Protein AF-A0A9P7FQV6-F1 (afdb_monomer_lite)

Structure (mmCIF, N/CA/C/O backbone):
data_AF-A0A9P7FQV6-F1
#
_entry.id   AF-A0A9P7FQV6-F1
#
loop_
_atom_site.group_PDB
_atom_site.id
_atom_site.type_symbol
_atom_site.label_atom_id
_atom_site.label_alt_id
_atom_site.label_comp_id
_atom_site.label_asym_id
_atom_site.label_entity_id
_atom_site.label_seq_id
_atom_site.pdbx_PDB_ins_code
_atom_site.Cartn_x
_atom_site.Cartn_y
_atom_site.Cartn_z
_atom_site.occupancy
_atom_site.B_iso_or_equiv
_atom_site.auth_seq_id
_atom_site.auth_comp_id
_atom_site.auth_asym_id
_atom_site.auth_atom_id
_atom_site.pdbx_PDB_model_num
ATOM 1 N N . MET A 1 1 ? 16.058 -9.541 -32.625 1.00 55.41 1 MET A N 1
ATOM 2 C CA . MET A 1 1 ? 14.949 -9.569 -31.644 1.00 55.41 1 MET A CA 1
ATOM 3 C C . MET A 1 1 ? 14.351 -8.176 -31.490 1.00 55.41 1 MET A C 1
ATOM 5 O O . MET A 1 1 ? 15.113 -7.218 -31.468 1.00 55.41 1 MET A O 1
ATOM 9 N N . SER A 1 2 ? 13.025 -8.048 -31.388 1.00 66.06 2 SER A N 1
ATOM 10 C CA . SER A 1 2 ? 12.373 -6.757 -31.108 1.00 66.06 2 SER A CA 1
ATOM 11 C C . SER A 1 2 ? 12.484 -6.407 -29.618 1.00 66.06 2 SER A C 1
ATOM 13 O O . SER A 1 2 ? 12.317 -7.303 -28.789 1.00 66.06 2 SER A O 1
ATOM 15 N N . PRO A 1 3 ? 12.733 -5.137 -29.250 1.00 74.81 3 PRO A N 1
ATOM 16 C CA . PRO A 1 3 ? 12.732 -4.716 -27.854 1.00 74.81 3 PRO A CA 1
ATOM 17 C C . PRO A 1 3 ? 11.335 -4.904 -27.255 1.00 74.81 3 PRO A C 1
ATOM 19 O O . PRO A 1 3 ? 10.345 -4.412 -27.801 1.00 74.81 3 PRO A O 1
ATOM 22 N N . HIS A 1 4 ? 11.254 -5.624 -26.139 1.00 82.69 4 HIS A N 1
ATOM 23 C CA . HIS A 1 4 ? 9.995 -5.918 -25.463 1.00 82.69 4 HIS A CA 1
ATOM 24 C C . HIS A 1 4 ? 10.116 -5.632 -23.969 1.00 82.69 4 HIS A C 1
ATOM 26 O O . HIS A 1 4 ? 10.945 -6.218 -23.281 1.00 82.69 4 HIS A O 1
ATOM 32 N N . ILE A 1 5 ? 9.258 -4.738 -23.483 1.00 86.50 5 ILE A N 1
ATOM 33 C CA . ILE A 1 5 ? 9.049 -4.460 -22.063 1.00 86.50 5 ILE A CA 1
ATOM 34 C C . ILE A 1 5 ? 7.562 -4.763 -21.797 1.00 86.50 5 ILE A C 1
ATOM 36 O O . ILE A 1 5 ? 6.719 -4.382 -22.614 1.00 86.50 5 ILE A O 1
ATOM 40 N N . PRO A 1 6 ? 7.192 -5.466 -20.717 1.00 87.81 6 PRO A N 1
ATOM 41 C CA . PRO A 1 6 ? 5.788 -5.713 -20.397 1.00 87.81 6 PRO A CA 1
ATOM 42 C C . PRO A 1 6 ? 5.075 -4.408 -20.010 1.00 87.81 6 PRO A C 1
ATOM 44 O O . PRO A 1 6 ? 5.710 -3.439 -19.597 1.00 87.81 6 PRO A O 1
ATOM 47 N N . LYS A 1 7 ? 3.745 -4.374 -20.124 1.00 88.94 7 LYS A N 1
ATOM 48 C CA . LYS A 1 7 ? 2.930 -3.255 -19.621 1.00 88.94 7 LYS A CA 1
ATOM 49 C C . LYS A 1 7 ? 2.581 -3.466 -18.147 1.00 88.94 7 LYS A C 1
ATOM 51 O O . LYS A 1 7 ? 2.418 -4.602 -17.709 1.00 88.94 7 LYS A O 1
ATOM 56 N N . ALA A 1 8 ? 2.430 -2.374 -17.402 1.00 90.50 8 ALA A N 1
ATOM 57 C CA . ALA A 1 8 ? 1.963 -2.413 -16.020 1.00 90.50 8 ALA A CA 1
ATOM 58 C C . ALA A 1 8 ? 0.503 -2.887 -15.910 1.00 90.50 8 ALA A C 1
ATOM 60 O O . ALA A 1 8 ? -0.307 -2.686 -16.818 1.00 90.50 8 ALA A O 1
ATOM 61 N N . ILE A 1 9 ? 0.180 -3.500 -14.771 1.00 91.69 9 ILE A N 1
ATOM 62 C CA . ILE A 1 9 ? -1.137 -4.067 -14.453 1.00 91.69 9 ILE A CA 1
ATOM 63 C C . ILE A 1 9 ? -1.914 -3.078 -13.581 1.00 91.69 9 ILE A C 1
ATOM 65 O O . ILE A 1 9 ? -1.326 -2.310 -12.825 1.00 91.69 9 ILE A O 1
ATOM 69 N N . SER A 1 10 ? -3.244 -3.080 -13.683 1.00 92.12 10 SER A N 1
ATOM 70 C CA . SER A 1 10 ? -4.098 -2.250 -12.832 1.00 92.12 10 SER A CA 1
ATOM 71 C C . SER A 1 10 ? -3.894 -2.554 -11.345 1.00 92.12 10 SER A C 1
ATOM 73 O O . SER A 1 10 ? -3.845 -3.711 -10.931 1.00 92.12 10 SER A O 1
ATOM 75 N N . ILE A 1 11 ? -3.847 -1.493 -10.539 1.00 93.75 11 ILE A N 1
ATOM 76 C CA . ILE A 1 11 ? -3.800 -1.584 -9.076 1.00 93.75 11 ILE A CA 1
ATOM 77 C C . ILE A 1 11 ? -5.189 -1.475 -8.432 1.00 93.75 11 ILE A C 1
ATOM 79 O O . ILE A 1 11 ? -5.295 -1.661 -7.226 1.00 93.75 11 ILE A O 1
ATOM 83 N N . ALA A 1 12 ? -6.257 -1.245 -9.212 1.00 90.38 12 ALA A N 1
ATOM 84 C CA . ALA A 1 12 ? -7.627 -1.077 -8.708 1.00 90.38 12 ALA A CA 1
ATOM 85 C C . ALA A 1 12 ? -8.099 -2.215 -7.779 1.00 90.38 12 ALA A C 1
ATOM 87 O O . ALA A 1 12 ? -8.613 -1.893 -6.708 1.00 90.38 12 ALA A O 1
ATOM 88 N N . PRO A 1 13 ? -7.840 -3.510 -8.076 1.00 92.06 13 PRO A N 1
ATOM 89 C CA . PRO A 1 13 ? -8.269 -4.597 -7.193 1.00 92.06 13 PRO A CA 1
ATOM 90 C C . PRO A 1 13 ? -7.698 -4.500 -5.771 1.00 92.06 13 PRO A C 1
ATOM 92 O O . PRO A 1 13 ? -8.330 -4.947 -4.820 1.00 92.06 13 PRO A O 1
ATOM 95 N N . HIS A 1 14 ? -6.518 -3.891 -5.602 1.00 88.69 14 HIS A N 1
ATOM 96 C CA . HIS A 1 14 ? -5.908 -3.706 -4.283 1.00 88.69 14 HIS A CA 1
ATOM 97 C C . HIS A 1 14 ? -6.637 -2.629 -3.473 1.00 88.69 14 HIS A C 1
ATOM 99 O O . HIS A 1 14 ? -6.812 -2.785 -2.270 1.00 88.69 14 HIS A O 1
ATOM 105 N N . PHE A 1 15 ? -7.104 -1.561 -4.123 1.00 83.12 15 PHE A N 1
ATOM 106 C CA . PHE A 1 15 ? -7.909 -0.528 -3.466 1.00 83.12 15 PHE A CA 1
ATOM 107 C C . PHE A 1 15 ? -9.302 -1.049 -3.107 1.00 83.12 15 PHE A C 1
ATOM 109 O O . PHE A 1 15 ? -9.782 -0.797 -2.006 1.00 83.12 15 PHE A O 1
ATOM 116 N N . GLU A 1 16 ? -9.924 -1.829 -3.990 1.00 83.25 16 GLU A N 1
ATOM 117 C CA . GLU A 1 16 ? -11.210 -2.477 -3.705 1.00 83.25 16 GLU A CA 1
ATOM 118 C C . GLU A 1 16 ? -11.092 -3.462 -2.530 1.00 83.25 16 GLU A C 1
ATOM 120 O O . GLU A 1 16 ? -11.941 -3.469 -1.642 1.00 83.25 16 GLU A O 1
ATOM 125 N N . ALA A 1 17 ? -9.998 -4.229 -2.455 1.00 80.31 17 ALA A N 1
ATOM 126 C CA . ALA A 1 17 ? -9.718 -5.114 -1.321 1.00 80.31 17 ALA A CA 1
ATOM 127 C C . ALA A 1 17 ? -9.520 -4.358 0.008 1.00 80.31 17 ALA A C 1
ATOM 129 O O . ALA A 1 17 ? -9.809 -4.903 1.072 1.00 80.31 17 ALA A O 1
ATOM 130 N N . LEU A 1 18 ? -9.064 -3.103 -0.049 1.00 76.44 18 LEU A N 1
ATOM 131 C CA . LEU A 1 18 ? -8.975 -2.195 1.099 1.00 76.44 18 LEU A CA 1
ATOM 132 C C . LEU A 1 18 ? -10.310 -1.496 1.423 1.00 76.44 18 LEU A C 1
ATOM 134 O O . LEU A 1 18 ? -10.363 -0.687 2.346 1.00 76.44 18 LEU A O 1
ATOM 138 N N . GLY A 1 19 ? -11.387 -1.791 0.688 1.00 74.06 19 GLY A N 1
ATOM 139 C CA . GLY A 1 19 ? -12.717 -1.223 0.916 1.00 74.06 19 GLY A CA 1
ATOM 140 C C . GLY A 1 19 ? -12.927 0.177 0.335 1.00 74.06 19 GLY A C 1
ATOM 141 O O . GLY A 1 19 ? -13.920 0.825 0.671 1.00 74.06 19 GLY A O 1
ATOM 142 N N . PHE A 1 20 ? -12.022 0.659 -0.525 1.00 80.44 20 PHE A N 1
ATOM 143 C CA . PHE A 1 20 ? -12.254 1.888 -1.285 1.00 80.44 20 PHE A CA 1
ATOM 144 C C . PHE A 1 20 ? -13.326 1.689 -2.352 1.00 80.44 20 PHE A C 1
ATOM 146 O O . PHE A 1 20 ? -13.576 0.572 -2.808 1.00 80.44 20 PHE A O 1
ATOM 153 N N . SER A 1 21 ? -13.914 2.803 -2.794 1.00 81.25 21 SER A N 1
ATOM 154 C CA . SER A 1 21 ? -14.916 2.752 -3.841 1.00 81.25 21 SER A CA 1
ATOM 155 C C . SER A 1 21 ? -14.385 2.249 -5.165 1.00 81.25 21 SER A C 1
ATOM 157 O O . SER A 1 21 ? -13.251 2.545 -5.541 1.00 81.25 21 SER A O 1
ATOM 159 N N . ALA A 1 22 ? -15.241 1.569 -5.929 1.00 81.81 22 ALA A N 1
ATOM 160 C CA . ALA A 1 22 ? -14.895 1.147 -7.285 1.00 81.81 22 ALA A CA 1
ATOM 161 C C . ALA A 1 22 ? -14.544 2.354 -8.176 1.00 81.81 22 ALA A C 1
ATOM 163 O O . ALA A 1 22 ? -13.691 2.264 -9.057 1.00 81.81 22 ALA A O 1
ATOM 164 N N . GLU A 1 23 ? -15.174 3.511 -7.951 1.00 84.69 23 GLU A N 1
ATOM 165 C CA . GLU A 1 23 ? -14.828 4.749 -8.651 1.00 84.69 23 GLU A CA 1
ATOM 166 C C . GLU A 1 23 ? -13.435 5.263 -8.267 1.00 84.69 23 GLU A C 1
ATOM 168 O O . GLU A 1 23 ? -12.612 5.505 -9.153 1.00 84.69 23 GLU A O 1
ATOM 173 N N . PHE A 1 24 ? -13.136 5.345 -6.967 1.00 85.81 24 PHE A N 1
ATOM 174 C CA . PHE A 1 24 ? -11.825 5.765 -6.479 1.00 85.81 24 PHE A CA 1
ATOM 175 C C . PHE A 1 24 ? -10.724 4.809 -6.941 1.00 85.81 24 PHE A C 1
ATOM 177 O O . PHE A 1 24 ? -9.698 5.247 -7.458 1.00 85.81 24 PHE A O 1
ATOM 184 N N . ALA A 1 25 ? -10.948 3.499 -6.825 1.00 87.25 25 ALA A N 1
ATOM 185 C CA . ALA A 1 25 ? -10.018 2.464 -7.257 1.00 87.25 25 ALA A CA 1
ATOM 186 C C . ALA A 1 25 ? -9.702 2.577 -8.757 1.00 87.25 25 ALA A C 1
ATOM 188 O O . ALA A 1 25 ? -8.532 2.527 -9.155 1.00 87.25 25 ALA A O 1
ATOM 189 N N . ARG A 1 26 ? -10.725 2.809 -9.596 1.00 92.56 26 ARG A N 1
ATOM 190 C CA . ARG A 1 26 ? -10.541 3.078 -11.030 1.00 92.56 26 ARG A CA 1
ATOM 191 C C . ARG A 1 26 ? -9.744 4.354 -11.274 1.00 92.56 26 ARG A C 1
ATOM 193 O O . ARG A 1 26 ? -8.835 4.334 -12.100 1.00 92.56 26 ARG A O 1
ATOM 200 N N . GLN A 1 27 ? -10.044 5.441 -10.569 1.00 92.44 27 GLN A N 1
ATOM 201 C CA . GLN A 1 27 ? -9.360 6.723 -10.748 1.00 92.44 27 GLN A CA 1
ATOM 202 C C . GLN A 1 27 ? -7.887 6.663 -10.311 1.00 92.44 27 GLN A C 1
ATOM 204 O O . GLN A 1 27 ? -6.998 7.094 -11.053 1.00 92.44 27 GLN A O 1
ATOM 209 N N . ALA A 1 28 ? -7.608 6.070 -9.149 1.00 90.38 28 ALA A N 1
ATOM 210 C CA . ALA A 1 28 ? -6.255 5.836 -8.653 1.00 90.38 28 ALA A CA 1
ATOM 211 C C . ALA A 1 28 ? -5.467 4.941 -9.621 1.00 90.38 28 ALA A C 1
ATOM 213 O O . ALA A 1 28 ? -4.354 5.283 -10.033 1.00 90.38 28 ALA A O 1
ATOM 214 N N . SER A 1 29 ? -6.077 3.840 -10.075 1.00 94.56 29 SER A N 1
ATOM 215 C CA . SER A 1 29 ? -5.453 2.963 -11.062 1.00 94.56 29 SER A CA 1
ATOM 216 C C . SER A 1 29 ? -5.246 3.642 -12.413 1.00 94.56 29 SER A C 1
ATOM 218 O O . SER A 1 29 ? -4.259 3.336 -13.077 1.00 94.56 29 SER A O 1
ATOM 220 N N . HIS A 1 30 ? -6.141 4.527 -12.850 1.00 95.56 30 HIS A N 1
ATOM 221 C CA . HIS A 1 30 ? -5.986 5.258 -14.106 1.00 95.56 30 HIS A CA 1
ATOM 222 C C . HIS A 1 30 ? -4.754 6.166 -14.060 1.00 95.56 30 HIS A C 1
ATOM 224 O O . HIS A 1 30 ? -3.918 6.121 -14.963 1.00 95.56 30 HIS A O 1
ATOM 230 N N . THR A 1 31 ? -4.603 6.934 -12.979 1.00 94.50 31 THR A N 1
ATOM 231 C CA . THR A 1 31 ? -3.442 7.808 -12.767 1.00 94.50 31 THR A CA 1
ATOM 232 C C . THR A 1 31 ? -2.142 7.002 -12.719 1.00 94.50 31 THR A C 1
ATOM 234 O O . THR A 1 31 ? -1.186 7.338 -13.419 1.00 94.50 31 THR A O 1
ATOM 237 N N . TYR A 1 32 ? -2.123 5.888 -11.978 1.00 95.81 32 TYR A N 1
ATOM 238 C CA . TYR A 1 32 ? -0.982 4.970 -11.944 1.00 95.81 32 TYR A CA 1
ATOM 239 C C . TYR A 1 32 ? -0.623 4.430 -13.335 1.00 95.81 32 TYR A C 1
ATOM 241 O O . TYR A 1 32 ? 0.532 4.506 -13.754 1.00 95.81 32 TYR A O 1
ATOM 249 N N . LEU A 1 33 ? -1.608 3.919 -14.082 1.00 95.25 33 LEU A N 1
ATOM 250 C CA . LEU A 1 33 ? -1.381 3.356 -15.414 1.00 95.25 33 LEU A CA 1
ATOM 251 C C . LEU A 1 33 ? -0.896 4.416 -16.404 1.00 95.25 33 LEU A C 1
ATOM 253 O O . LEU A 1 33 ? -0.061 4.113 -17.255 1.00 95.25 33 LEU A O 1
ATOM 257 N N . LYS A 1 34 ? -1.373 5.661 -16.296 1.00 95.12 34 LYS A N 1
ATOM 258 C CA . LYS A 1 34 ? -0.883 6.776 -17.115 1.00 95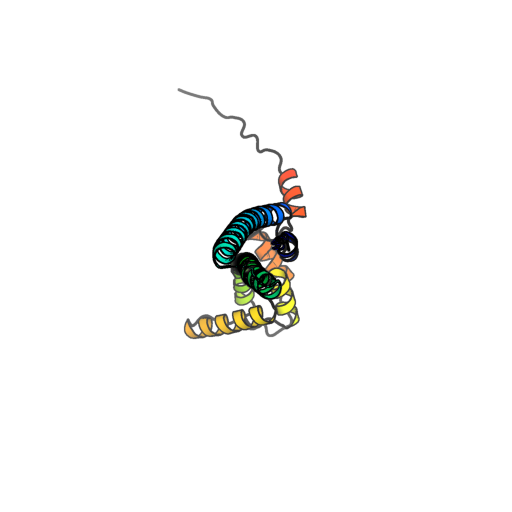.12 34 LYS A CA 1
ATOM 259 C C . LYS A 1 34 ? 0.616 7.005 -16.892 1.00 95.12 34 LYS A C 1
ATOM 261 O O . LYS A 1 34 ? 1.373 6.988 -17.862 1.00 95.12 34 LYS A O 1
ATOM 266 N N . LEU A 1 35 ? 1.047 7.120 -15.634 1.00 94.19 35 LEU A N 1
ATOM 267 C CA . LEU A 1 35 ? 2.461 7.288 -15.275 1.00 94.19 35 LEU A CA 1
ATOM 268 C C . LEU A 1 35 ? 3.306 6.075 -15.692 1.00 94.19 35 LEU A C 1
ATOM 270 O O . LEU A 1 35 ? 4.385 6.223 -16.266 1.00 94.19 35 LEU A O 1
ATOM 274 N N . ALA A 1 36 ? 2.799 4.861 -15.475 1.00 95.00 36 ALA A N 1
ATOM 275 C CA . ALA A 1 36 ? 3.481 3.638 -15.884 1.00 95.00 36 ALA A CA 1
ATOM 276 C C . ALA A 1 36 ? 3.632 3.538 -17.413 1.00 95.00 36 ALA A C 1
ATOM 278 O O . ALA A 1 36 ? 4.649 3.043 -17.895 1.00 95.00 36 ALA A O 1
ATOM 279 N N . ASN A 1 37 ? 2.660 4.029 -18.188 1.00 95.12 37 ASN A N 1
ATOM 280 C CA . ASN A 1 37 ? 2.742 4.089 -19.649 1.00 95.12 37 ASN A CA 1
ATOM 281 C C . ASN A 1 37 ? 3.730 5.158 -20.141 1.00 95.12 37 ASN A C 1
ATOM 283 O O . ASN A 1 37 ? 4.382 4.973 -21.169 1.00 95.12 37 ASN A O 1
ATOM 287 N N . GLU A 1 38 ? 3.857 6.283 -19.439 1.00 95.62 38 GLU A N 1
ATOM 288 C CA . GLU A 1 38 ? 4.888 7.290 -19.719 1.00 95.62 38 GLU A CA 1
ATOM 289 C C . GLU A 1 38 ? 6.291 6.727 -19.476 1.00 95.62 38 GLU A C 1
ATOM 291 O O . GLU A 1 38 ? 7.130 6.775 -20.378 1.00 95.62 38 GLU A O 1
ATOM 296 N N . LEU A 1 39 ? 6.512 6.087 -18.324 1.00 94.38 39 LEU A N 1
ATOM 297 C CA . LEU A 1 39 ? 7.778 5.422 -18.019 1.00 94.38 39 LEU A CA 1
ATOM 298 C C . LEU A 1 39 ? 8.091 4.303 -19.020 1.00 94.38 39 LEU A C 1
ATOM 300 O O . LEU A 1 39 ? 9.213 4.205 -19.505 1.00 94.38 39 LEU A O 1
ATOM 304 N N . HIS A 1 40 ? 7.095 3.490 -19.378 1.00 94.62 40 HIS A N 1
ATOM 305 C CA . HIS A 1 40 ? 7.242 2.423 -20.368 1.00 94.62 40 HIS A CA 1
ATOM 306 C C . HIS A 1 40 ? 7.753 2.961 -21.714 1.00 94.62 40 HIS A C 1
ATOM 308 O O . HIS A 1 40 ? 8.715 2.430 -22.272 1.00 94.62 40 HIS A O 1
ATOM 314 N N . ARG A 1 41 ? 7.156 4.056 -22.209 1.00 94.75 41 ARG A N 1
ATOM 315 C CA . ARG A 1 41 ? 7.591 4.726 -23.446 1.00 94.75 41 ARG A CA 1
ATOM 316 C C . ARG A 1 41 ? 9.017 5.262 -23.333 1.00 94.75 41 ARG A C 1
ATOM 318 O O . ARG A 1 41 ? 9.805 5.063 -24.255 1.00 94.75 41 ARG A O 1
ATOM 325 N N . ALA A 1 42 ? 9.365 5.889 -22.210 1.00 94.38 42 ALA A N 1
ATOM 326 C CA . ALA A 1 42 ? 10.715 6.393 -21.970 1.00 94.38 42 ALA A CA 1
ATOM 327 C C . ALA A 1 42 ? 11.761 5.261 -21.938 1.00 94.38 42 ALA A C 1
ATOM 329 O O . ALA A 1 42 ? 12.813 5.373 -22.570 1.00 94.38 42 ALA A O 1
ATOM 330 N N . CYS A 1 43 ? 11.459 4.142 -21.270 1.00 93.69 43 CYS A N 1
ATOM 331 C CA . CYS A 1 43 ? 12.330 2.968 -21.232 1.00 93.69 43 CYS A CA 1
ATOM 332 C C . CYS A 1 43 ? 12.521 2.350 -22.623 1.00 93.69 43 CYS A C 1
ATOM 334 O O . CYS A 1 43 ? 13.655 2.050 -22.989 1.00 93.69 43 CYS A O 1
ATOM 336 N N . LEU A 1 44 ? 11.450 2.204 -23.415 1.00 93.75 44 LEU A N 1
ATOM 337 C CA . LEU A 1 44 ? 11.544 1.692 -24.787 1.00 93.75 44 LEU A CA 1
ATOM 338 C C . LEU A 1 44 ? 12.393 2.597 -25.687 1.00 93.75 44 LEU A C 1
ATOM 340 O O . LEU A 1 44 ? 13.264 2.095 -26.393 1.00 93.75 44 LEU A O 1
ATOM 344 N N . ALA A 1 45 ? 12.183 3.915 -25.639 1.00 94.00 45 ALA A N 1
ATOM 345 C CA . ALA A 1 45 ? 12.965 4.867 -26.428 1.00 94.00 45 ALA A CA 1
ATOM 346 C C . ALA A 1 45 ? 14.453 4.851 -26.033 1.00 94.00 45 ALA A C 1
ATOM 348 O O . ALA A 1 45 ? 15.337 4.871 -26.891 1.00 94.00 45 ALA A O 1
ATOM 349 N N . SER A 1 46 ? 14.738 4.760 -24.730 1.00 95.25 46 SER A N 1
ATOM 350 C CA . SER A 1 46 ? 16.101 4.647 -24.205 1.00 95.25 46 SER A CA 1
ATOM 351 C C . SER A 1 46 ? 16.789 3.356 -24.662 1.00 95.25 46 SER A C 1
ATOM 353 O O . SER A 1 46 ? 17.922 3.409 -25.140 1.00 95.25 46 SER A O 1
ATOM 355 N N . LEU A 1 47 ? 16.091 2.220 -24.591 1.00 93.44 47 LEU A N 1
ATOM 356 C CA . LEU A 1 47 ? 16.580 0.923 -25.056 1.00 93.44 47 LEU A CA 1
ATOM 357 C C . LEU A 1 47 ? 16.839 0.922 -26.569 1.00 93.44 47 LEU A C 1
ATOM 359 O O . LEU A 1 47 ? 17.902 0.493 -27.006 1.00 93.44 47 LEU A O 1
ATOM 363 N N . GLN A 1 48 ? 15.911 1.455 -27.369 1.00 92.62 48 GLN A N 1
ATOM 364 C CA . GLN A 1 48 ? 16.094 1.602 -28.817 1.00 92.62 48 GLN A CA 1
ATOM 365 C C . GLN A 1 48 ? 17.318 2.461 -29.144 1.00 92.62 48 GLN A C 1
ATOM 367 O O . GLN A 1 48 ? 18.150 2.059 -29.953 1.00 92.62 48 GLN A O 1
ATOM 372 N N . SER A 1 49 ? 17.470 3.611 -28.481 1.00 93.62 49 SER A N 1
ATOM 373 C CA . SER A 1 49 ? 18.636 4.479 -28.670 1.00 93.62 49 SER A CA 1
ATOM 374 C C . SER A 1 49 ? 19.944 3.776 -28.295 1.00 93.62 49 SER A C 1
ATOM 376 O O . SER A 1 49 ? 20.940 3.904 -29.007 1.00 93.62 49 SER A O 1
ATOM 378 N N . ALA A 1 50 ? 19.948 3.006 -27.204 1.00 91.81 50 ALA A N 1
ATOM 379 C CA . ALA A 1 50 ? 21.115 2.246 -26.776 1.00 91.81 50 ALA A CA 1
ATOM 380 C C . ALA A 1 50 ? 21.484 1.143 -27.783 1.00 91.81 50 ALA A C 1
ATOM 382 O O . ALA A 1 50 ? 22.662 0.985 -28.098 1.00 91.81 50 ALA A O 1
ATOM 383 N N . LEU A 1 51 ? 20.492 0.425 -28.323 1.00 90.69 51 LEU A N 1
ATOM 384 C CA . LEU A 1 51 ? 20.703 -0.604 -29.345 1.00 90.69 51 LEU A CA 1
ATOM 385 C C . LEU A 1 51 ? 21.282 -0.011 -30.636 1.00 90.69 51 LEU A C 1
ATOM 387 O O . LEU A 1 51 ? 22.236 -0.564 -31.175 1.00 90.69 51 LEU A O 1
ATOM 391 N N . VAL A 1 52 ? 20.767 1.137 -31.096 1.00 91.06 52 VAL A N 1
ATOM 392 C CA . VAL A 1 52 ? 21.292 1.837 -32.286 1.00 91.06 52 VAL A CA 1
ATOM 393 C C . VAL A 1 52 ? 22.757 2.232 -32.087 1.00 91.06 52 VAL A C 1
ATOM 395 O O . VAL A 1 52 ? 23.606 1.862 -32.892 1.00 91.06 52 VAL A O 1
ATOM 398 N N . LYS A 1 53 ? 23.078 2.896 -30.970 1.00 91.38 53 LYS A N 1
ATOM 399 C CA . LYS A 1 53 ? 24.456 3.316 -30.649 1.00 91.38 53 LYS A CA 1
ATOM 400 C C . LYS A 1 53 ? 25.436 2.153 -30.537 1.00 91.38 53 LYS A C 1
ATOM 402 O O . LYS A 1 53 ? 26.634 2.319 -30.745 1.00 91.38 53 LYS A O 1
ATOM 407 N N . ALA A 1 54 ? 24.955 0.990 -30.122 1.00 88.44 54 ALA A N 1
ATOM 408 C CA . ALA A 1 54 ? 25.795 -0.181 -29.983 1.00 88.44 54 ALA A CA 1
ATOM 409 C C . ALA A 1 54 ? 25.975 -0.922 -31.320 1.00 88.44 54 ALA A C 1
ATOM 411 O O . ALA A 1 54 ? 27.068 -1.414 -31.579 1.00 88.44 54 ALA A O 1
ATOM 412 N N . ALA A 1 55 ? 24.969 -0.903 -32.201 1.00 87.81 55 ALA A N 1
ATOM 413 C CA . ALA A 1 55 ? 25.084 -1.404 -33.572 1.00 87.81 55 ALA A CA 1
ATOM 414 C C . ALA A 1 55 ? 26.074 -0.586 -34.429 1.00 87.81 55 ALA A C 1
ATOM 416 O O . ALA A 1 55 ? 26.743 -1.145 -35.294 1.00 87.81 55 ALA A O 1
ATOM 417 N N . GLU A 1 56 ? 26.234 0.715 -34.155 1.00 90.75 56 GLU A N 1
ATOM 418 C CA . GLU A 1 56 ? 27.258 1.565 -34.795 1.00 90.75 56 GLU A CA 1
ATOM 419 C C . GLU A 1 56 ? 28.697 1.093 -34.517 1.00 90.75 56 GLU A C 1
ATOM 421 O O . GLU A 1 56 ? 29.603 1.376 -35.298 1.00 90.75 56 GLU A O 1
ATOM 426 N N . LYS A 1 57 ? 28.925 0.360 -33.418 1.00 87.25 57 LYS A N 1
ATOM 427 C CA . LYS A 1 57 ? 30.252 -0.142 -33.023 1.00 87.25 57 LYS A CA 1
ATOM 428 C C . LYS A 1 57 ? 30.584 -1.521 -33.603 1.00 87.25 57 LYS A C 1
ATOM 430 O O . LYS A 1 57 ? 31.704 -1.990 -33.413 1.00 87.25 57 LYS A O 1
ATOM 435 N N . GLY A 1 58 ? 29.641 -2.163 -34.294 1.00 87.19 58 GLY A N 1
ATOM 436 C CA . GLY A 1 58 ? 29.810 -3.484 -34.895 1.00 87.19 58 GLY A CA 1
ATOM 437 C C . GLY A 1 58 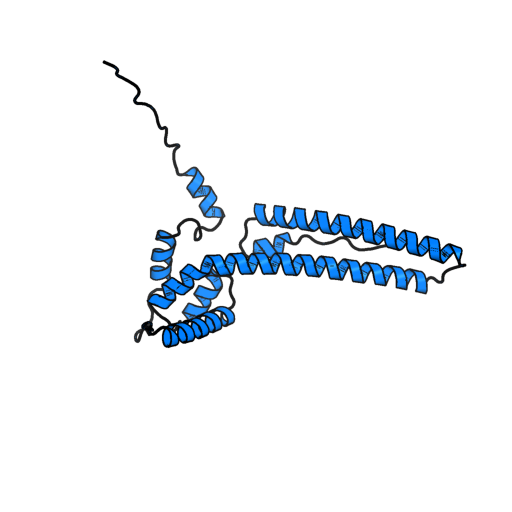? 28.601 -4.407 -34.695 1.00 87.19 58 GLY A C 1
ATOM 438 O O . GLY A 1 58 ? 27.619 -4.028 -34.052 1.00 87.19 58 GLY A O 1
ATOM 439 N N . PRO A 1 59 ? 28.653 -5.632 -35.249 1.00 82.94 59 PRO A N 1
ATOM 440 C CA . PRO A 1 59 ? 27.585 -6.608 -35.090 1.00 82.94 59 PRO A CA 1
ATOM 441 C C . PRO A 1 59 ? 27.462 -7.037 -33.626 1.00 82.94 59 PRO A C 1
ATOM 443 O O . PRO A 1 59 ? 28.427 -7.493 -33.016 1.00 82.94 59 PRO A O 1
ATOM 446 N N . MET A 1 60 ? 26.259 -6.898 -33.076 1.00 82.69 60 MET A N 1
ATOM 447 C CA . MET A 1 60 ? 25.942 -7.273 -31.702 1.00 82.69 60 MET A CA 1
ATOM 448 C C . MET A 1 60 ? 25.509 -8.742 -31.627 1.00 82.69 60 MET A C 1
ATOM 450 O O . MET A 1 60 ? 24.736 -9.203 -32.471 1.00 82.69 60 MET A O 1
ATOM 454 N N . ALA A 1 61 ? 25.973 -9.470 -30.609 1.00 88.50 61 ALA A N 1
ATOM 455 C CA . ALA A 1 61 ? 25.510 -10.828 -30.360 1.00 88.50 61 ALA A CA 1
ATOM 456 C C . ALA A 1 61 ? 24.090 -10.819 -29.768 1.00 88.50 61 ALA A C 1
ATOM 458 O O . ALA A 1 61 ? 23.697 -9.899 -29.051 1.00 88.50 61 ALA A O 1
ATOM 459 N N . ASP A 1 62 ? 23.314 -11.876 -30.017 1.00 87.25 62 ASP A N 1
ATOM 460 C CA . ASP A 1 62 ? 21.942 -11.976 -29.494 1.00 87.25 62 ASP A CA 1
ATOM 461 C C . ASP A 1 62 ? 21.901 -11.904 -27.953 1.00 87.25 62 ASP A C 1
ATOM 463 O O . ASP A 1 62 ? 21.000 -11.295 -27.379 1.00 87.25 62 ASP A O 1
ATOM 467 N 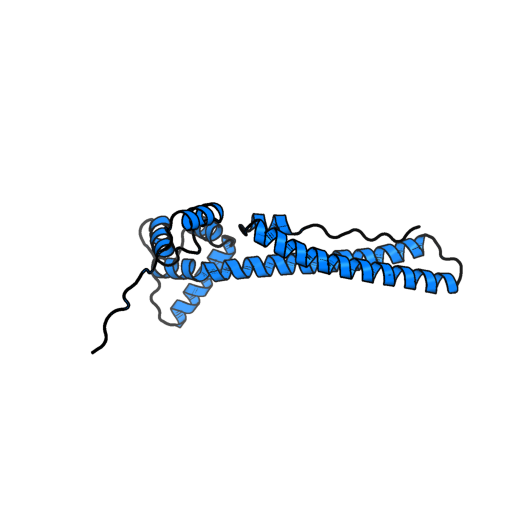N . VAL A 1 63 ? 22.936 -12.422 -27.280 1.00 87.62 63 VAL A N 1
ATOM 468 C CA . VAL A 1 63 ? 23.084 -12.361 -25.816 1.00 87.62 63 VAL A CA 1
ATOM 469 C C . VAL A 1 63 ? 23.200 -10.928 -25.280 1.00 87.62 63 VAL A C 1
ATOM 471 O O . VAL A 1 63 ? 22.654 -10.623 -24.218 1.00 87.62 63 VAL A O 1
ATOM 474 N N . ASP A 1 64 ? 23.841 -10.021 -26.019 1.00 87.81 64 ASP A N 1
ATOM 475 C CA . ASP A 1 64 ? 23.979 -8.618 -25.618 1.00 87.81 64 ASP A CA 1
ATOM 476 C C . ASP A 1 64 ? 22.632 -7.897 -25.749 1.00 87.81 64 ASP A C 1
ATOM 478 O O . ASP A 1 64 ? 22.212 -7.182 -24.836 1.00 87.81 64 ASP A O 1
ATOM 482 N N . ILE A 1 65 ? 21.894 -8.166 -26.835 1.00 88.38 65 ILE A N 1
ATOM 483 C CA . ILE A 1 65 ? 20.536 -7.642 -27.054 1.00 88.38 65 ILE A CA 1
ATOM 484 C C . ILE A 1 65 ? 19.600 -8.116 -25.936 1.00 88.38 65 ILE A C 1
ATOM 486 O O . ILE A 1 65 ? 18.836 -7.322 -25.380 1.00 88.38 65 ILE A O 1
ATOM 490 N N . GLN A 1 66 ? 19.663 -9.401 -25.575 1.00 89.75 66 GLN A N 1
ATOM 491 C CA . GLN A 1 66 ? 18.880 -9.962 -24.473 1.00 89.75 66 GLN A CA 1
ATOM 492 C C . GLN A 1 66 ? 19.253 -9.333 -23.126 1.00 89.75 66 GLN A C 1
ATOM 494 O O . GLN A 1 66 ? 18.364 -8.986 -22.347 1.00 89.75 66 GLN A O 1
ATOM 499 N N . THR A 1 67 ? 20.546 -9.121 -22.873 1.00 91.38 67 THR A N 1
ATOM 500 C CA . THR A 1 67 ? 21.034 -8.470 -21.650 1.00 91.38 67 THR A CA 1
ATOM 501 C C . THR A 1 67 ? 20.503 -7.043 -21.541 1.00 91.38 67 THR A C 1
ATOM 503 O O . THR A 1 67 ? 19.970 -6.653 -20.501 1.00 91.38 67 THR A O 1
ATOM 506 N N . MET A 1 68 ? 20.554 -6.275 -22.632 1.00 90.38 68 MET A N 1
ATOM 507 C CA . MET A 1 68 ? 19.983 -4.929 -22.682 1.00 90.38 68 MET A CA 1
ATOM 508 C C . MET A 1 68 ? 18.466 -4.956 -22.466 1.00 90.38 68 MET A C 1
ATOM 510 O O . MET A 1 68 ? 17.955 -4.240 -21.610 1.00 90.38 68 MET A O 1
ATOM 514 N N . ASN A 1 69 ? 17.725 -5.833 -23.144 1.00 91.69 69 ASN A N 1
ATOM 515 C CA . ASN A 1 69 ? 16.285 -5.978 -22.904 1.00 91.69 69 ASN A CA 1
ATOM 516 C C . ASN A 1 69 ? 15.974 -6.284 -21.429 1.00 91.69 69 ASN A C 1
ATOM 518 O O . ASN A 1 69 ? 15.058 -5.690 -20.851 1.00 91.69 69 ASN A O 1
ATOM 522 N N . HIS A 1 70 ? 16.751 -7.171 -20.803 1.00 92.56 70 HIS A N 1
ATOM 523 C CA . HIS A 1 70 ? 16.571 -7.549 -19.407 1.00 92.56 70 HIS A CA 1
ATOM 524 C C . HIS A 1 70 ? 16.816 -6.377 -18.449 1.00 92.56 70 HIS A C 1
ATOM 526 O O . HIS A 1 70 ? 16.006 -6.154 -17.554 1.00 92.56 70 HIS A O 1
ATOM 532 N N . ILE A 1 71 ? 17.874 -5.584 -18.652 1.00 94.06 71 ILE A N 1
ATOM 533 C CA . ILE A 1 71 ? 18.205 -4.441 -17.783 1.00 94.06 71 ILE A CA 1
ATOM 534 C C . ILE A 1 71 ? 17.049 -3.433 -17.731 1.00 94.06 71 ILE A C 1
ATOM 536 O O . ILE A 1 71 ? 16.586 -3.072 -16.646 1.00 94.06 71 ILE A O 1
ATOM 540 N N . TRP A 1 72 ? 16.543 -3.005 -18.891 1.00 94.25 72 TRP A N 1
ATOM 541 C CA . TRP A 1 72 ? 15.447 -2.032 -18.947 1.00 94.25 72 TRP A CA 1
ATOM 542 C C . TRP A 1 72 ? 14.121 -2.634 -18.471 1.00 94.25 72 TRP A C 1
ATOM 544 O O . TRP A 1 72 ? 13.354 -1.949 -17.793 1.00 94.25 72 TRP A O 1
ATOM 554 N N . THR A 1 73 ? 13.866 -3.916 -18.752 1.00 93.50 73 THR A N 1
ATOM 555 C CA . THR A 1 73 ? 12.686 -4.628 -18.237 1.00 93.50 73 THR A CA 1
ATOM 556 C C . THR A 1 73 ? 1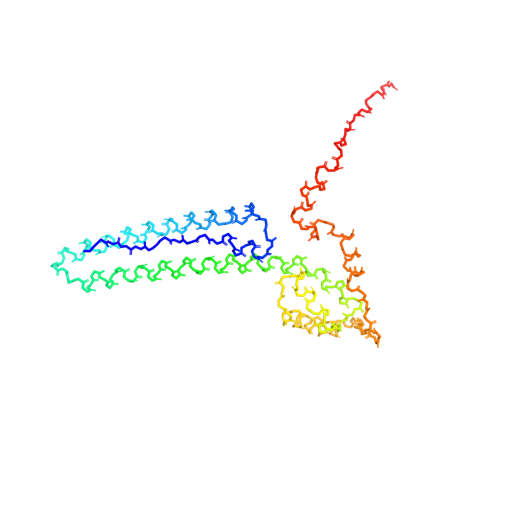2.696 -4.690 -16.712 1.00 93.50 73 THR A C 1
ATOM 558 O O . THR A 1 73 ? 11.699 -4.354 -16.070 1.00 93.50 73 THR A O 1
ATOM 561 N N . THR A 1 74 ? 13.824 -5.064 -16.109 1.00 93.81 74 THR A N 1
ATOM 562 C CA . THR A 1 74 ? 13.981 -5.145 -14.652 1.00 93.81 74 THR A CA 1
ATOM 563 C C . THR A 1 74 ? 13.870 -3.765 -14.004 1.00 93.81 74 THR A C 1
ATOM 565 O O . THR A 1 74 ? 13.193 -3.618 -12.988 1.00 93.81 74 THR A O 1
ATOM 568 N N . ALA A 1 75 ? 14.453 -2.724 -14.609 1.00 93.44 75 ALA A N 1
ATOM 569 C CA . ALA A 1 75 ? 14.307 -1.352 -14.125 1.00 93.44 75 ALA A CA 1
ATOM 570 C C . ALA A 1 75 ? 12.840 -0.879 -14.153 1.00 93.44 75 ALA A C 1
ATOM 572 O O . ALA A 1 75 ? 12.327 -0.385 -13.147 1.00 93.44 75 ALA A O 1
ATOM 573 N N . TYR A 1 76 ? 12.144 -1.088 -15.275 1.00 94.94 76 TYR A N 1
ATOM 574 C CA . TYR A 1 76 ? 10.737 -0.722 -15.449 1.00 94.94 76 TYR A CA 1
ATOM 575 C C . TYR A 1 76 ? 9.813 -1.442 -14.456 1.00 94.94 76 TYR A C 1
ATOM 577 O O . TYR A 1 76 ? 9.011 -0.814 -13.757 1.00 94.94 76 TYR A O 1
ATOM 585 N N . THR A 1 77 ? 9.929 -2.769 -14.376 1.00 93.88 77 THR A N 1
ATOM 586 C CA . THR A 1 77 ? 9.088 -3.606 -13.506 1.00 93.88 77 THR A CA 1
ATOM 587 C C . THR A 1 77 ? 9.324 -3.301 -12.030 1.00 93.88 77 THR A C 1
ATOM 589 O O . THR A 1 77 ? 8.369 -3.199 -11.262 1.00 93.88 77 THR A O 1
ATOM 592 N N . LYS A 1 78 ? 10.578 -3.064 -11.626 1.00 94.88 78 LYS A N 1
ATOM 593 C CA . LYS A 1 78 ? 10.900 -2.631 -10.263 1.00 94.88 78 LYS A CA 1
ATOM 594 C C . LYS A 1 78 ? 10.258 -1.284 -9.935 1.00 94.88 78 LYS A C 1
ATOM 596 O O . LYS A 1 78 ? 9.633 -1.154 -8.887 1.00 94.88 78 LYS A O 1
ATOM 601 N N . GLN A 1 79 ? 10.389 -0.294 -10.817 1.00 94.75 79 GLN A N 1
ATOM 602 C CA . GLN A 1 79 ? 9.876 1.050 -10.552 1.00 94.75 79 GLN A CA 1
ATOM 603 C C . GLN A 1 79 ? 8.346 1.081 -10.460 1.00 94.75 79 GLN A C 1
ATOM 605 O O . GLN A 1 79 ? 7.787 1.675 -9.540 1.00 94.75 79 GLN A O 1
ATOM 610 N N . THR A 1 80 ? 7.667 0.407 -11.388 1.00 94.38 80 THR A N 1
ATOM 611 C CA . THR A 1 80 ? 6.198 0.325 -11.403 1.00 94.38 80 THR A CA 1
ATOM 612 C C . THR A 1 80 ? 5.641 -0.437 -10.204 1.00 94.38 80 THR A C 1
ATOM 614 O O . THR A 1 80 ? 4.566 -0.084 -9.720 1.00 94.38 80 THR A O 1
ATOM 617 N N . ARG A 1 81 ? 6.376 -1.427 -9.683 1.00 93.75 81 ARG A N 1
ATOM 618 C CA . ARG A 1 81 ? 6.046 -2.094 -8.421 1.00 93.75 81 ARG A CA 1
ATOM 619 C C . ARG A 1 81 ? 6.196 -1.163 -7.220 1.00 93.75 81 ARG A C 1
ATOM 621 O O . ARG A 1 81 ? 5.276 -1.083 -6.421 1.00 93.75 81 ARG A O 1
ATOM 628 N N . ILE A 1 82 ? 7.302 -0.421 -7.123 1.00 95.12 82 ILE A N 1
ATOM 629 C CA . ILE A 1 82 ? 7.521 0.538 -6.025 1.00 95.12 82 ILE A CA 1
ATOM 630 C C . ILE A 1 82 ? 6.388 1.568 -5.971 1.00 95.12 82 ILE A C 1
ATOM 632 O O . ILE A 1 82 ? 5.834 1.809 -4.905 1.00 95.12 82 ILE A O 1
ATOM 636 N N . TRP A 1 83 ? 6.000 2.136 -7.116 1.00 95.19 83 TRP A N 1
ATOM 637 C CA . TRP A 1 83 ? 4.889 3.089 -7.170 1.00 95.19 83 TRP A CA 1
ATOM 638 C C . TRP A 1 83 ? 3.547 2.475 -6.766 1.00 95.19 83 TRP A C 1
ATOM 640 O O . TRP A 1 83 ? 2.753 3.144 -6.109 1.00 95.19 83 TRP A O 1
ATOM 650 N N . ALA A 1 84 ? 3.287 1.221 -7.148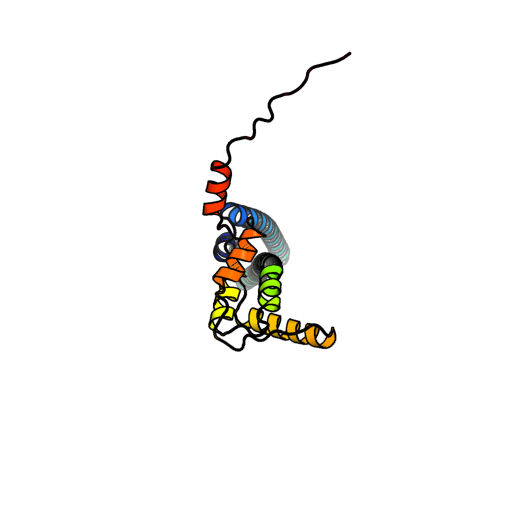 1.00 92.69 84 ALA A N 1
ATOM 651 C CA . ALA A 1 84 ? 2.078 0.515 -6.739 1.00 92.69 84 ALA A CA 1
ATOM 652 C C . ALA A 1 84 ? 2.053 0.299 -5.218 1.00 92.69 84 ALA A C 1
ATOM 654 O O . ALA A 1 84 ? 1.090 0.692 -4.562 1.00 92.69 84 ALA A O 1
ATOM 655 N N . ASP A 1 85 ? 3.132 -0.257 -4.665 1.00 91.69 85 ASP A N 1
ATOM 656 C CA . ASP A 1 85 ? 3.261 -0.550 -3.236 1.00 91.69 85 ASP A CA 1
ATOM 657 C C . ASP A 1 85 ? 3.161 0.736 -2.397 1.00 91.69 85 ASP A C 1
ATOM 659 O O . ASP A 1 85 ? 2.465 0.770 -1.384 1.00 91.69 85 ASP A O 1
ATOM 663 N N . GLU A 1 86 ? 3.787 1.828 -2.843 1.00 92.06 86 GLU A N 1
ATOM 664 C CA . GLU A 1 86 ? 3.724 3.121 -2.160 1.00 92.06 86 GLU A CA 1
ATOM 665 C C . GLU A 1 86 ? 2.316 3.731 -2.195 1.00 92.06 86 GLU A C 1
ATOM 667 O O . GLU A 1 86 ? 1.836 4.228 -1.174 1.00 92.06 86 GLU A O 1
ATOM 672 N N . ALA A 1 87 ? 1.626 3.674 -3.337 1.00 89.94 87 ALA A N 1
ATOM 673 C CA . ALA A 1 87 ? 0.255 4.167 -3.447 1.00 89.94 87 ALA A CA 1
ATOM 674 C C . ALA A 1 87 ? -0.700 3.389 -2.527 1.00 89.94 87 ALA A C 1
ATOM 676 O O . ALA A 1 87 ? -1.511 3.994 -1.824 1.00 89.94 87 ALA A O 1
ATOM 677 N N . ILE A 1 88 ? -0.565 2.061 -2.492 1.00 88.50 88 ILE A N 1
ATOM 678 C CA . ILE A 1 88 ? -1.360 1.180 -1.630 1.00 88.50 88 ILE A CA 1
ATOM 679 C C . ILE A 1 88 ? -1.043 1.449 -0.154 1.00 88.50 88 ILE A C 1
ATOM 681 O O . ILE A 1 88 ? -1.963 1.610 0.645 1.00 88.50 88 ILE A O 1
ATOM 685 N N . SER A 1 89 ? 0.238 1.563 0.213 1.00 87.62 89 SER A N 1
ATOM 686 C CA . SER A 1 89 ? 0.651 1.852 1.592 1.00 87.62 89 SER A CA 1
ATOM 687 C C . SER A 1 89 ? 0.118 3.200 2.070 1.00 87.62 89 SER A C 1
ATOM 689 O O . SER A 1 89 ? -0.433 3.286 3.162 1.00 87.62 89 SER A O 1
ATOM 691 N N . ARG A 1 90 ? 0.214 4.251 1.247 1.00 86.75 90 ARG A N 1
ATOM 692 C CA . ARG A 1 90 ? -0.319 5.580 1.587 1.00 86.75 90 ARG A CA 1
ATOM 693 C C . ARG A 1 90 ? -1.831 5.554 1.792 1.00 86.75 90 ARG A C 1
ATOM 695 O O . ARG A 1 90 ? -2.333 6.217 2.693 1.00 86.75 90 ARG A O 1
ATOM 702 N N . ALA A 1 91 ? -2.549 4.795 0.969 1.00 84.00 91 ALA A N 1
ATOM 703 C CA . ALA A 1 91 ? -3.993 4.646 1.089 1.00 84.00 91 ALA A CA 1
ATOM 704 C C . ALA A 1 91 ? -4.385 3.876 2.359 1.00 84.00 91 ALA A C 1
ATOM 706 O O . ALA A 1 91 ? -5.292 4.289 3.079 1.00 84.00 91 ALA A O 1
ATOM 707 N N . HIS A 1 92 ? -3.656 2.804 2.672 1.00 83.12 92 HIS A N 1
ATOM 708 C CA . HIS A 1 92 ? -3.802 2.080 3.929 1.00 83.12 92 HIS A CA 1
ATOM 709 C C . HIS A 1 92 ? -3.537 2.990 5.140 1.00 83.12 92 HIS A C 1
ATOM 711 O O . HIS A 1 92 ? -4.330 3.009 6.077 1.00 83.12 92 HIS A O 1
ATOM 717 N N . ASP A 1 93 ? -2.461 3.780 5.121 1.00 81.38 93 ASP A N 1
ATOM 718 C CA . ASP A 1 93 ? -2.119 4.695 6.216 1.00 81.38 93 ASP A CA 1
ATOM 719 C C . ASP A 1 93 ? -3.151 5.817 6.386 1.00 81.38 93 ASP A C 1
ATOM 721 O O . ASP A 1 93 ? -3.475 6.193 7.513 1.00 81.38 93 ASP A O 1
ATOM 725 N N . ALA A 1 94 ? -3.709 6.331 5.286 1.00 80.06 94 ALA A N 1
ATOM 726 C CA . ALA A 1 94 ? -4.801 7.299 5.331 1.00 80.06 94 ALA A CA 1
ATOM 727 C C . ALA A 1 94 ? -6.034 6.718 6.044 1.00 80.06 94 ALA A C 1
ATOM 729 O O . ALA A 1 94 ? -6.512 7.320 7.004 1.00 80.06 94 ALA A O 1
ATOM 730 N N . LEU A 1 95 ? -6.473 5.512 5.664 1.00 74.31 95 LEU A N 1
ATOM 731 C CA . LEU A 1 95 ? -7.575 4.812 6.337 1.00 74.31 95 LEU A CA 1
ATOM 732 C C . LEU A 1 95 ? -7.259 4.550 7.814 1.00 74.31 95 LEU A C 1
ATOM 734 O O . LEU A 1 95 ? -8.054 4.855 8.699 1.00 74.31 95 LEU A O 1
ATOM 738 N N . ALA A 1 96 ? -6.071 4.026 8.107 1.00 75.69 96 ALA A N 1
ATOM 739 C CA . ALA A 1 96 ? -5.622 3.763 9.469 1.00 75.69 96 ALA A CA 1
ATOM 740 C C . ALA A 1 96 ? -5.689 5.020 10.361 1.00 75.69 96 ALA A C 1
ATOM 742 O O . ALA A 1 96 ? -6.127 4.950 11.516 1.00 75.69 96 ALA A O 1
ATOM 743 N N . ASN A 1 97 ? -5.302 6.180 9.824 1.00 76.62 97 ASN A N 1
ATOM 744 C CA . ASN A 1 97 ? -5.409 7.462 10.516 1.00 76.62 97 ASN A CA 1
ATOM 745 C C . ASN A 1 97 ? -6.872 7.877 10.731 1.00 76.62 97 ASN A C 1
ATOM 747 O O . ASN A 1 97 ? -7.217 8.314 11.830 1.00 76.62 97 ASN A O 1
ATOM 751 N N . GLU A 1 98 ? -7.746 7.674 9.745 1.00 71.31 98 GLU A N 1
ATOM 752 C CA . GLU A 1 98 ? -9.184 7.962 9.857 1.00 71.31 98 GLU A CA 1
ATOM 753 C C . GLU A 1 98 ? -9.882 7.140 10.951 1.00 71.31 98 GLU A C 1
ATOM 755 O O . GLU A 1 98 ? -10.803 7.634 11.603 1.00 71.31 98 GLU A O 1
ATOM 760 N N . TYR A 1 99 ? -9.413 5.920 11.227 1.00 76.00 99 TYR A N 1
ATOM 761 C CA . TYR A 1 99 ? -9.942 5.076 12.304 1.00 76.00 99 TYR A CA 1
ATOM 762 C C . TYR A 1 99 ? -9.254 5.285 13.661 1.00 76.00 99 TYR A C 1
ATOM 764 O O . TYR A 1 99 ? -9.652 4.675 14.654 1.00 76.00 99 TYR A O 1
ATOM 772 N N . THR A 1 100 ? -8.268 6.178 13.770 1.00 81.19 100 THR A N 1
ATOM 773 C CA . THR A 1 100 ? -7.635 6.500 15.063 1.00 81.19 100 THR A CA 1
ATOM 774 C C . THR A 1 100 ? -8.642 6.981 16.124 1.00 81.19 100 THR A C 1
ATOM 776 O O . THR A 1 100 ? -8.574 6.483 17.250 1.00 81.19 100 THR A O 1
ATOM 779 N N . PRO A 1 101 ? -9.639 7.839 15.815 1.00 81.38 101 PRO A N 1
ATOM 780 C CA . PRO A 1 101 ? -10.671 8.230 16.777 1.00 81.38 101 PRO A CA 1
ATOM 781 C C . PRO A 1 101 ? -11.483 7.053 17.339 1.00 81.38 101 PRO A C 1
ATOM 783 O O . PRO A 1 101 ? -11.900 7.104 18.496 1.00 81.38 101 PRO A O 1
ATOM 786 N N . LEU A 1 102 ? -11.684 5.975 16.565 1.00 79.38 102 LEU A N 1
ATOM 787 C CA . LEU A 1 102 ? -12.321 4.745 17.059 1.00 79.38 102 LEU A CA 1
ATOM 788 C C . LEU A 1 102 ? -11.479 4.091 18.151 1.00 79.38 102 LEU A C 1
ATOM 790 O O . LEU A 1 102 ? -12.007 3.708 19.197 1.00 79.38 102 LEU A O 1
ATOM 794 N N . LEU A 1 103 ? -10.177 3.963 17.902 1.00 85.75 103 LEU A N 1
ATOM 795 C CA . LEU A 1 103 ? -9.247 3.344 18.839 1.00 85.75 103 LEU A CA 1
ATOM 796 C C . LEU A 1 103 ? -9.118 4.179 20.116 1.00 85.75 103 LEU A C 1
ATOM 798 O O . LEU A 1 103 ? -9.184 3.617 21.207 1.00 85.75 103 LEU A O 1
ATOM 802 N N . GLU A 1 104 ? -9.032 5.507 19.992 1.00 86.38 104 GLU A N 1
ATOM 803 C CA . GLU A 1 104 ? -9.043 6.439 21.129 1.00 86.38 104 GLU A CA 1
ATOM 804 C C . GLU A 1 104 ? -10.332 6.308 21.938 1.00 86.38 104 GLU A C 1
ATOM 806 O O . GLU A 1 104 ? -10.295 6.152 23.160 1.00 86.38 104 GLU A O 1
ATOM 811 N N . LYS A 1 105 ? -11.487 6.286 21.259 1.00 81.00 105 LYS A N 1
ATOM 812 C CA . LYS A 1 105 ? -12.771 6.167 21.942 1.00 81.00 105 LYS A CA 1
ATOM 813 C C . LYS A 1 105 ? -12.884 4.846 22.685 1.00 81.00 105 LYS A C 1
ATOM 815 O O . LYS A 1 105 ? -13.345 4.834 23.820 1.00 81.00 105 LYS A O 1
ATOM 820 N N . TYR A 1 106 ? -12.448 3.744 22.080 1.00 83.06 106 TYR A N 1
ATOM 821 C CA . TYR A 1 106 ? -12.399 2.452 22.756 1.00 83.06 106 TYR A CA 1
ATOM 822 C C . TYR A 1 106 ? -11.444 2.487 23.959 1.00 83.06 106 TYR A C 1
ATOM 824 O O . TYR A 1 106 ? -11.812 2.024 25.038 1.00 83.06 106 TYR A O 1
ATOM 832 N N . PHE A 1 107 ? -10.257 3.081 23.805 1.00 86.75 107 PHE A N 1
ATOM 833 C CA . PHE A 1 107 ? -9.236 3.191 24.850 1.00 86.75 107 PHE A CA 1
ATOM 834 C C . PHE A 1 107 ? -9.735 3.917 26.108 1.00 86.75 107 PHE A C 1
ATOM 836 O O . PHE A 1 107 ? -9.407 3.497 27.219 1.00 86.75 107 PHE A O 1
ATOM 843 N N . GLU A 1 108 ? -10.565 4.957 25.956 1.00 82.50 108 GLU A N 1
ATOM 844 C CA . GLU A 1 108 ? -11.203 5.662 27.081 1.00 82.50 108 GLU A CA 1
ATOM 845 C C . GLU A 1 108 ? -12.027 4.734 27.983 1.00 82.50 108 GLU A C 1
ATOM 847 O O . GLU A 1 108 ? -12.135 4.975 29.188 1.00 82.50 108 GLU A O 1
ATOM 852 N N . TYR A 1 109 ? -12.629 3.690 27.411 1.00 78.31 109 TYR A N 1
ATOM 853 C CA . TYR A 1 109 ? -13.423 2.721 28.158 1.00 78.31 109 TYR A CA 1
ATOM 854 C C . TYR A 1 109 ? -12.600 1.506 28.580 1.00 78.31 109 TYR A C 1
ATOM 856 O O . TYR A 1 109 ? -12.670 1.102 29.740 1.00 78.31 109 TYR A O 1
ATOM 864 N N . ASN A 1 110 ? -11.813 0.941 27.661 1.00 84.69 110 ASN A N 1
ATOM 865 C CA . ASN A 1 110 ? -10.980 -0.229 27.893 1.00 84.69 110 ASN A CA 1
ATOM 866 C C . ASN A 1 110 ? -9.610 -0.094 27.208 1.00 84.69 110 ASN A C 1
ATOM 868 O O . ASN A 1 110 ? -9.476 -0.245 25.996 1.00 84.69 110 ASN A O 1
ATOM 872 N N . ALA A 1 111 ? -8.553 0.092 27.998 1.00 87.81 111 ALA A N 1
ATOM 873 C CA . ALA A 1 111 ? -7.182 0.166 27.491 1.00 87.81 111 ALA A CA 1
ATOM 874 C C . ALA A 1 111 ? -6.523 -1.213 27.258 1.00 87.81 111 ALA A C 1
ATOM 876 O O . ALA A 1 111 ? -5.355 -1.290 26.848 1.00 87.81 111 ALA A O 1
ATOM 877 N N . TYR A 1 112 ? -7.244 -2.303 27.543 1.00 88.81 112 TYR A N 1
ATOM 878 C CA . TYR A 1 112 ? -6.788 -3.688 27.413 1.00 88.81 112 TYR A CA 1
ATOM 879 C C . TYR A 1 112 ? -7.804 -4.510 26.598 1.00 88.81 112 TYR A C 1
ATOM 881 O O . TYR A 1 112 ? -8.551 -5.303 27.171 1.00 88.81 112 TYR A O 1
ATOM 889 N N . PRO A 1 113 ? -7.862 -4.319 25.266 1.00 86.12 113 PRO A N 1
ATOM 890 C CA . PRO A 1 113 ? -8.788 -5.058 24.410 1.00 86.12 113 PRO A CA 1
ATOM 891 C C . PRO A 1 113 ? -8.511 -6.567 24.451 1.00 86.12 113 PRO A C 1
ATOM 893 O O . PRO A 1 113 ? -7.349 -6.997 24.434 1.00 86.12 113 PRO A O 1
ATOM 896 N N . SER A 1 114 ? -9.582 -7.366 24.464 1.00 86.12 114 SER A N 1
ATOM 897 C CA . SER A 1 114 ? -9.503 -8.827 24.363 1.00 86.12 114 SER A CA 1
ATOM 898 C C . SER A 1 114 ? -8.997 -9.270 22.979 1.00 86.12 114 SER A C 1
ATOM 900 O O . SER A 1 114 ? -8.870 -8.469 22.050 1.00 86.12 114 SER A O 1
ATOM 902 N N . ALA A 1 115 ? -8.695 -10.560 22.797 1.00 85.31 115 ALA A N 1
ATOM 903 C CA . ALA A 1 115 ? -8.331 -11.081 21.475 1.00 85.31 115 ALA A CA 1
ATOM 904 C C . ALA A 1 115 ? -9.465 -10.901 20.446 1.00 85.31 115 ALA A C 1
ATOM 906 O O . ALA A 1 115 ? -9.196 -10.530 19.302 1.00 85.31 115 ALA A O 1
ATOM 907 N N . ALA A 1 116 ? -10.718 -11.095 20.871 1.00 83.69 116 ALA A N 1
ATOM 908 C CA . ALA A 1 116 ? -11.898 -10.881 20.038 1.00 83.69 116 ALA A CA 1
ATOM 909 C C . ALA A 1 116 ? -12.052 -9.399 19.662 1.00 83.69 116 ALA A C 1
ATOM 911 O O . ALA A 1 116 ? -12.236 -9.069 18.489 1.00 83.69 116 ALA A O 1
ATOM 912 N N . ASP A 1 117 ? -11.868 -8.500 20.629 1.00 82.62 117 ASP A N 1
ATOM 913 C CA . ASP A 1 117 ? -11.965 -7.053 20.419 1.00 82.62 117 ASP A CA 1
ATOM 914 C C . ASP A 1 117 ? -10.878 -6.560 19.467 1.00 82.62 117 ASP A C 1
ATOM 916 O O . ASP A 1 117 ? -11.164 -5.817 18.530 1.00 82.62 117 ASP A O 1
ATOM 920 N N . LYS A 1 118 ? -9.636 -7.038 19.639 1.00 87.19 118 LYS A N 1
ATOM 921 C CA . LYS A 1 118 ? -8.534 -6.754 18.708 1.00 87.19 118 LYS A CA 1
ATOM 922 C C . LYS A 1 118 ? -8.874 -7.193 17.286 1.00 87.19 118 LYS A C 1
ATOM 924 O O . LYS A 1 118 ? -8.585 -6.446 16.359 1.00 87.19 118 LYS A O 1
ATOM 929 N N . ALA A 1 119 ? -9.492 -8.362 17.103 1.00 83.06 119 ALA A N 1
ATOM 930 C CA . ALA A 1 119 ? -9.886 -8.851 15.781 1.00 83.06 119 ALA A CA 1
ATOM 931 C C . ALA A 1 119 ? -10.991 -7.995 15.140 1.00 83.06 119 ALA A C 1
ATOM 933 O O . ALA A 1 119 ? -10.988 -7.771 13.930 1.00 83.06 119 ALA A O 1
ATOM 934 N N . VAL A 1 120 ? -11.941 -7.487 15.925 1.00 82.50 120 VAL A N 1
ATOM 935 C CA . VAL A 1 120 ? -12.988 -6.592 15.412 1.00 82.50 120 VAL A CA 1
ATOM 936 C C . VAL A 1 120 ? -12.428 -5.202 15.098 1.00 82.50 120 VAL A C 1
ATOM 938 O O . VAL A 1 120 ? -12.717 -4.681 14.024 1.00 82.50 120 VAL A O 1
ATOM 941 N N . LEU A 1 121 ? -11.612 -4.623 15.986 1.00 83.38 121 LEU A N 1
ATOM 942 C CA . LEU A 1 121 ? -10.952 -3.334 15.753 1.00 83.38 121 LEU A CA 1
ATOM 943 C C . LEU A 1 121 ? -10.069 -3.398 14.505 1.00 83.38 121 LEU A C 1
ATOM 945 O O . LEU A 1 121 ? -10.199 -2.540 13.645 1.00 83.38 121 LEU A O 1
ATOM 949 N N . ALA A 1 122 ? -9.274 -4.462 14.362 1.00 84.06 122 ALA A N 1
ATOM 950 C CA . ALA A 1 122 ? -8.451 -4.738 13.186 1.00 84.06 122 ALA A CA 1
ATOM 951 C C . ALA A 1 122 ? -9.271 -4.724 11.887 1.00 84.06 122 ALA A C 1
ATOM 953 O O . ALA A 1 122 ? -8.955 -3.983 10.958 1.00 84.06 122 ALA A O 1
ATOM 954 N N . ARG A 1 123 ? -10.375 -5.485 11.847 1.00 78.62 123 ARG A N 1
ATOM 955 C CA . ARG A 1 123 ? -11.270 -5.521 10.679 1.00 78.62 123 ARG A CA 1
ATOM 956 C C . ARG A 1 123 ? -11.863 -4.155 10.349 1.00 78.62 123 ARG A C 1
ATOM 958 O O . ARG A 1 123 ? -12.018 -3.838 9.178 1.00 78.62 123 ARG A O 1
ATOM 965 N N . LYS A 1 124 ? -12.216 -3.363 11.363 1.00 75.56 124 LYS A N 1
ATOM 966 C CA . LYS A 1 124 ? -12.850 -2.056 11.158 1.00 75.56 124 LYS A CA 1
ATOM 967 C C . LYS A 1 124 ? -11.867 -0.956 10.791 1.00 75.56 124 LYS A C 1
ATOM 969 O O . LYS A 1 124 ? -12.249 -0.064 10.053 1.00 75.56 124 LYS A O 1
ATOM 974 N N . SER A 1 125 ? -10.635 -1.018 11.287 1.00 76.75 125 SER A N 1
ATOM 975 C CA . SER A 1 125 ? -9.617 -0.004 11.019 1.00 76.75 125 SER A CA 1
ATOM 976 C C . SER A 1 125 ? -8.678 -0.356 9.868 1.00 76.75 125 SER A C 1
ATOM 978 O O . SER A 1 125 ? -7.680 0.336 9.682 1.00 76.75 125 SER A O 1
ATOM 980 N N . MET A 1 126 ? -8.948 -1.458 9.153 1.00 77.38 126 MET A N 1
ATOM 981 C CA . MET A 1 126 ? -8.061 -2.046 8.140 1.00 77.38 126 MET A CA 1
ATOM 982 C C . MET A 1 126 ? -6.634 -2.296 8.655 1.00 77.38 126 MET A C 1
ATOM 984 O O . MET A 1 126 ? -5.689 -2.344 7.884 1.00 77.38 126 MET A O 1
ATOM 988 N N . MET A 1 127 ? -6.468 -2.486 9.966 1.00 83.75 127 MET A N 1
ATOM 989 C CA . MET A 1 127 ? -5.179 -2.792 10.585 1.00 83.75 127 MET A CA 1
ATOM 990 C C . MET A 1 127 ? -5.074 -4.284 10.891 1.00 83.75 127 MET A C 1
ATOM 992 O O . MET A 1 127 ? -6.063 -4.977 11.106 1.00 83.75 127 MET A O 1
ATOM 996 N N . THR A 1 128 ? -3.857 -4.790 11.029 1.00 83.88 128 THR A N 1
ATOM 997 C CA . THR A 1 128 ? -3.619 -6.119 11.600 1.00 83.88 128 THR A CA 1
ATOM 998 C C . THR A 1 128 ? -3.859 -6.120 13.112 1.00 83.88 128 THR A C 1
ATOM 1000 O O . THR A 1 128 ? -3.627 -5.128 13.807 1.00 83.88 128 THR A O 1
ATOM 1003 N N . ALA A 1 129 ? -4.230 -7.275 13.675 1.00 84.62 129 ALA A N 1
ATOM 1004 C CA . ALA A 1 129 ? -4.360 -7.434 15.128 1.00 84.62 129 ALA A CA 1
ATOM 1005 C C . ALA A 1 129 ? -3.062 -7.070 15.883 1.00 84.62 129 ALA A C 1
ATOM 1007 O O . ALA A 1 129 ? -3.113 -6.584 17.015 1.00 84.62 129 ALA A O 1
ATOM 1008 N N . ARG A 1 130 ? -1.899 -7.259 15.240 1.00 87.56 130 ARG A N 1
ATOM 1009 C CA . ARG A 1 130 ? -0.594 -6.857 15.773 1.00 87.56 130 ARG A CA 1
ATOM 1010 C C . ARG A 1 130 ? -0.426 -5.336 15.807 1.00 87.56 130 ARG A C 1
ATOM 1012 O O . ARG A 1 130 ? 0.049 -4.821 16.814 1.00 87.56 130 ARG A O 1
ATOM 1019 N N . GLN A 1 131 ? -0.828 -4.619 14.756 1.00 88.12 131 GLN A N 1
ATOM 1020 C CA . GLN A 1 131 ? -0.819 -3.149 14.743 1.00 88.12 131 GLN A CA 1
ATOM 1021 C C . GLN A 1 131 ? -1.738 -2.577 15.826 1.00 88.12 131 GLN A C 1
ATOM 1023 O O . GLN A 1 131 ? -1.308 -1.691 16.561 1.00 88.12 131 GLN A O 1
ATOM 1028 N N . ILE A 1 132 ? -2.941 -3.140 16.002 1.00 90.50 132 ILE A N 1
ATOM 1029 C CA . ILE A 1 132 ? -3.842 -2.769 17.106 1.00 90.50 132 ILE A CA 1
ATOM 1030 C C . ILE A 1 132 ? -3.154 -2.978 18.455 1.00 90.50 132 ILE A C 1
ATOM 1032 O O . ILE A 1 132 ? -3.124 -2.083 19.294 1.00 90.50 132 ILE A O 1
ATOM 1036 N N . GLU A 1 133 ? -2.549 -4.142 18.679 1.00 90.75 133 GLU A N 1
ATOM 1037 C CA . GLU A 1 133 ? -1.844 -4.417 19.928 1.00 90.75 133 GLU A CA 1
ATOM 1038 C C . GLU A 1 133 ? -0.723 -3.407 20.215 1.00 90.75 133 GLU A C 1
ATOM 1040 O O . GLU A 1 133 ? -0.649 -2.881 21.328 1.00 90.75 133 GLU A O 1
ATOM 1045 N N . VAL A 1 134 ? 0.121 -3.118 19.221 1.00 92.44 134 VAL A N 1
ATOM 1046 C CA . VAL A 1 134 ? 1.208 -2.135 19.338 1.00 92.44 134 VAL A CA 1
ATOM 1047 C C . VAL A 1 134 ? 0.652 -0.735 19.605 1.00 92.44 134 VAL A C 1
ATOM 1049 O O . VAL A 1 134 ? 1.174 -0.029 20.467 1.00 92.44 134 VAL A O 1
ATOM 1052 N N . TRP A 1 135 ? -0.436 -0.348 18.933 1.00 93.31 135 TRP A N 1
ATOM 1053 C CA . TRP A 1 135 ? -1.118 0.925 19.162 1.00 93.31 135 TRP A CA 1
ATOM 1054 C C . TRP A 1 135 ? -1.555 1.054 20.629 1.00 93.31 135 TRP A C 1
ATOM 1056 O O . TRP A 1 135 ? -1.142 1.988 21.315 1.00 93.31 135 TRP A O 1
ATOM 1066 N N . PHE A 1 136 ? -2.262 0.053 21.171 1.00 93.31 136 PHE A N 1
ATOM 1067 C CA . PHE A 1 136 ? -2.709 0.063 22.571 1.00 93.31 136 PHE A CA 1
ATOM 1068 C C . PHE A 1 136 ? -1.539 0.017 23.566 1.00 93.31 136 PHE A C 1
ATOM 1070 O O . PHE A 1 136 ? -1.601 0.648 24.622 1.00 93.31 136 PHE A O 1
ATOM 1077 N N . GLN A 1 137 ? -0.453 -0.699 23.256 1.00 93.44 137 GLN A N 1
ATOM 1078 C CA . GLN A 1 137 ? 0.768 -0.695 24.074 1.00 93.44 137 GLN A CA 1
ATOM 1079 C C . GLN A 1 137 ? 1.393 0.705 24.147 1.00 93.44 137 GLN A C 1
ATOM 1081 O O . GLN A 1 137 ? 1.653 1.209 25.244 1.00 93.44 137 GLN A O 1
ATOM 1086 N N . ASN A 1 138 ? 1.574 1.353 22.996 1.00 94.38 138 ASN A N 1
ATOM 1087 C CA . ASN A 1 138 ? 2.142 2.695 22.900 1.00 94.38 138 ASN A CA 1
ATOM 1088 C C . ASN A 1 138 ? 1.264 3.735 23.604 1.00 94.38 138 ASN A C 1
ATOM 1090 O O . ASN A 1 138 ? 1.772 4.578 24.345 1.00 94.38 138 ASN A O 1
ATOM 1094 N N . HIS A 1 139 ? -0.054 3.647 23.435 1.00 92.62 139 HIS A N 1
ATOM 1095 C CA . HIS A 1 139 ? -1.007 4.542 24.087 1.00 92.62 139 HIS A CA 1
ATOM 1096 C C . HIS A 1 139 ? -1.046 4.382 25.602 1.00 92.62 139 HIS A C 1
ATOM 1098 O O . HIS A 1 139 ? -1.039 5.389 26.306 1.00 92.62 139 HIS A O 1
ATOM 1104 N N . ARG A 1 140 ? -0.970 3.155 26.136 1.00 94.88 140 ARG A N 1
ATOM 1105 C CA . ARG A 1 140 ? -0.814 2.953 27.588 1.00 94.88 140 ARG A CA 1
ATOM 1106 C C . ARG A 1 140 ? 0.482 3.562 28.113 1.00 94.88 140 ARG A C 1
ATOM 1108 O O . ARG A 1 140 ? 0.469 4.184 29.170 1.00 94.88 140 ARG A O 1
ATOM 1115 N N . ASN A 1 141 ? 1.594 3.401 27.396 1.00 93.88 141 ASN A N 1
ATOM 1116 C CA . ASN A 1 141 ? 2.873 3.987 27.804 1.00 93.88 141 ASN A CA 1
ATOM 1117 C C . ASN A 1 141 ? 2.798 5.520 27.857 1.00 93.88 141 ASN A C 1
ATOM 1119 O O . ASN A 1 141 ? 3.239 6.111 28.842 1.00 93.88 141 ASN A O 1
ATOM 1123 N N . ARG A 1 142 ? 2.177 6.149 26.850 1.00 92.56 142 ARG A N 1
ATOM 1124 C CA . ARG A 1 142 ? 1.912 7.597 26.843 1.00 92.56 142 ARG A CA 1
ATOM 1125 C C . ARG A 1 142 ? 1.004 8.019 27.997 1.00 92.56 142 ARG A C 1
ATOM 1127 O O . ARG A 1 142 ? 1.379 8.899 28.757 1.00 92.56 142 ARG A O 1
ATOM 1134 N N . ALA A 1 143 ? -0.121 7.335 28.199 1.00 91.12 143 ALA A N 1
ATOM 1135 C CA . ALA A 1 143 ? -1.055 7.649 29.277 1.00 91.12 143 ALA A CA 1
ATOM 1136 C C . ALA A 1 143 ? -0.401 7.592 30.669 1.00 91.12 143 ALA A C 1
ATOM 1138 O O . ALA A 1 143 ? -0.636 8.488 31.473 1.00 91.12 143 ALA A O 1
ATOM 1139 N N . ARG A 1 144 ? 0.469 6.601 30.940 1.00 91.88 144 ARG A N 1
ATOM 1140 C CA . ARG A 1 144 ? 1.219 6.534 32.212 1.00 91.88 144 ARG A CA 1
ATOM 1141 C C . ARG A 1 144 ? 2.160 7.720 32.395 1.00 91.88 144 ARG A C 1
ATOM 1143 O O . ARG A 1 144 ? 2.224 8.266 33.489 1.00 91.88 144 ARG A O 1
ATOM 1150 N N . ARG A 1 145 ? 2.884 8.105 31.341 1.00 92.62 145 ARG A N 1
ATOM 1151 C CA . ARG A 1 145 ? 3.792 9.258 31.378 1.00 92.62 145 ARG A CA 1
ATOM 1152 C C . ARG A 1 145 ? 3.031 10.564 31.607 1.00 92.62 145 ARG A C 1
ATOM 1154 O O . ARG A 1 145 ? 3.497 11.414 32.351 1.00 92.62 145 ARG A O 1
ATOM 1161 N N . ASP A 1 146 ? 1.860 10.689 30.998 1.00 90.81 146 ASP A N 1
ATOM 1162 C CA . ASP A 1 146 ? 1.045 11.901 31.041 1.00 90.81 146 ASP A CA 1
ATOM 1163 C C . ASP A 1 146 ? 0.094 11.925 32.264 1.00 90.81 146 ASP A C 1
ATOM 1165 O O . ASP A 1 146 ? -0.768 12.795 32.360 1.00 90.81 146 ASP A O 1
ATOM 1169 N N . GLY A 1 147 ? 0.202 10.952 33.182 1.00 88.00 147 GLY A N 1
ATOM 1170 C CA . GLY A 1 147 ? -0.629 10.851 34.391 1.00 88.00 147 GLY A CA 1
ATOM 1171 C C . GLY A 1 147 ? -2.117 10.579 34.130 1.00 88.00 147 GLY A C 1
ATOM 1172 O O . GLY A 1 147 ? -2.945 10.763 35.021 1.00 88.00 147 GLY A O 1
ATOM 1173 N N . ARG A 1 148 ? -2.485 10.154 32.916 1.00 85.69 148 ARG A N 1
ATOM 1174 C CA . ARG A 1 148 ? -3.880 9.893 32.542 1.00 85.69 148 ARG A CA 1
ATOM 1175 C C . ARG A 1 148 ? -4.358 8.559 33.126 1.00 85.69 148 ARG A C 1
ATOM 1177 O O . ARG A 1 148 ? -3.615 7.574 33.090 1.00 85.69 148 ARG A O 1
ATOM 1184 N N . PRO A 1 149 ? -5.611 8.477 33.608 1.00 80.88 149 PRO A N 1
ATOM 1185 C CA . PRO A 1 149 ? -6.156 7.233 34.132 1.00 80.88 149 PRO A CA 1
ATOM 1186 C C . PRO A 1 149 ? -6.285 6.190 33.016 1.00 80.88 149 PRO A C 1
ATOM 1188 O O . PRO A 1 149 ? -6.863 6.452 31.962 1.00 80.88 149 PRO A O 1
ATOM 1191 N N . ILE A 1 150 ? -5.770 4.986 33.265 1.00 84.50 150 ILE A N 1
ATOM 1192 C CA . ILE A 1 150 ? -5.889 3.841 32.357 1.00 84.50 150 ILE A CA 1
ATOM 1193 C C . ILE A 1 150 ? -6.974 2.925 32.903 1.00 84.50 150 ILE A C 1
ATOM 1195 O O . ILE A 1 150 ? -6.808 2.329 33.967 1.00 84.50 150 ILE A O 1
ATOM 1199 N N . ARG A 1 151 ? -8.081 2.797 32.171 1.00 79.69 151 ARG A N 1
ATOM 1200 C CA . ARG A 1 151 ? -9.187 1.921 32.564 1.00 79.69 151 ARG A CA 1
ATOM 1201 C C . ARG A 1 151 ? -8.945 0.497 32.081 1.00 79.69 151 ARG A C 1
ATOM 1203 O O . ARG A 1 151 ? -8.549 0.270 30.937 1.00 79.69 151 ARG A O 1
ATOM 1210 N N . LYS A 1 152 ? -9.194 -0.463 32.966 1.00 75.75 152 LYS A N 1
ATOM 1211 C CA . LYS A 1 152 ? -9.222 -1.893 32.665 1.00 75.75 152 LYS A CA 1
ATOM 1212 C C . LYS A 1 152 ? -10.611 -2.383 33.042 1.00 75.75 152 LYS A C 1
ATOM 1214 O O . LYS A 1 152 ? -10.960 -2.299 34.217 1.00 75.75 152 LYS A O 1
ATOM 1219 N N . LEU A 1 153 ? -11.398 -2.848 32.073 1.00 66.25 153 LEU A N 1
ATOM 1220 C CA . LEU A 1 153 ? -12.625 -3.559 32.422 1.00 66.25 153 LEU A CA 1
ATOM 1221 C C . LEU A 1 153 ? -12.238 -4.871 33.112 1.00 66.25 153 LEU A C 1
ATOM 1223 O O . LEU A 1 153 ? -11.414 -5.631 32.603 1.00 66.25 153 LEU A O 1
ATOM 1227 N N . THR A 1 154 ? -12.777 -5.075 34.310 1.00 56.19 154 THR A N 1
ATOM 1228 C CA . THR A 1 154 ? -12.576 -6.270 35.140 1.00 56.19 154 THR A CA 1
ATOM 1229 C C . THR A 1 154 ? -13.627 -7.353 34.892 1.00 56.19 154 THR A C 1
ATOM 1231 O O . THR A 1 154 ? -13.402 -8.483 35.305 1.00 56.19 154 THR A O 1
ATOM 1234 N N . GLU A 1 155 ? -14.711 -7.045 34.174 1.00 52.09 155 GLU A N 1
ATOM 1235 C CA . GLU A 1 155 ? -15.756 -7.992 33.762 1.00 52.09 155 GLU A CA 1
ATOM 1236 C C . GLU A 1 155 ? -15.991 -7.912 32.241 1.00 52.09 155 GLU A C 1
ATOM 1238 O O . GLU A 1 155 ? -15.811 -6.858 31.625 1.00 52.09 155 GLU A O 1
ATOM 1243 N N . ASP A 1 156 ? -16.308 -9.066 31.653 1.00 49.84 156 ASP A N 1
ATOM 1244 C CA . ASP A 1 156 ? -16.421 -9.362 30.216 1.00 49.84 156 ASP A CA 1
ATOM 1245 C C . ASP A 1 156 ? -17.468 -8.481 29.486 1.00 49.84 156 ASP A C 1
ATOM 1247 O O . ASP A 1 156 ? -18.438 -8.024 30.091 1.00 49.84 156 ASP A O 1
ATOM 1251 N N . PRO A 1 157 ? -17.283 -8.212 28.184 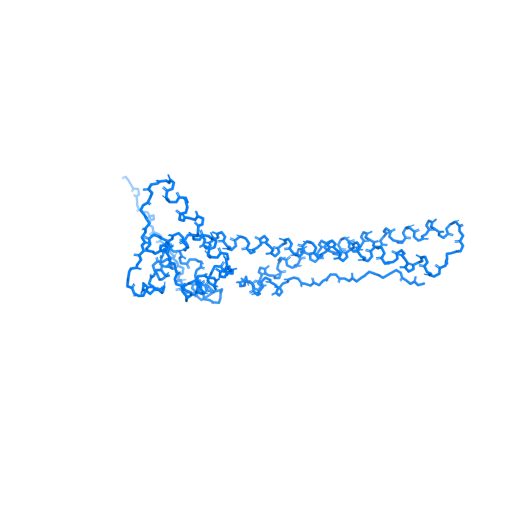1.00 58.78 157 PRO A N 1
ATOM 1252 C CA . PRO A 1 157 ? -16.822 -6.942 27.645 1.00 58.78 157 PRO A CA 1
ATOM 1253 C C . PRO A 1 157 ? -17.946 -5.912 27.433 1.00 58.78 157 PRO A C 1
ATOM 1255 O O . PRO A 1 157 ? -19.118 -6.238 27.238 1.00 58.78 157 PRO A O 1
ATOM 1258 N N . LEU A 1 158 ? -17.562 -4.632 27.326 1.00 54.69 158 LEU A N 1
ATOM 1259 C CA . LEU A 1 158 ? -18.395 -3.649 26.629 1.00 54.69 158 LEU A CA 1
ATOM 1260 C C . LEU A 1 158 ? -18.705 -4.198 25.234 1.00 54.69 158 LEU A C 1
ATOM 1262 O O . LEU A 1 158 ? -17.755 -4.514 24.510 1.00 54.69 158 LEU A O 1
ATOM 1266 N N . PRO A 1 159 ? -19.979 -4.263 24.813 1.00 58.88 159 PRO A N 1
ATOM 1267 C CA . PRO A 1 159 ? -20.293 -4.624 23.447 1.00 58.88 159 PRO A CA 1
ATOM 1268 C C . PRO A 1 159 ? -19.551 -3.641 22.556 1.00 58.88 159 PRO A C 1
ATOM 1270 O O . PRO A 1 159 ? -19.822 -2.436 22.593 1.00 58.88 159 PRO A O 1
ATOM 1273 N N . LEU A 1 160 ? -18.579 -4.136 21.784 1.00 60.31 160 LEU A N 1
ATOM 1274 C CA . LEU A 1 160 ? -17.861 -3.300 20.827 1.00 60.31 160 LEU A CA 1
ATOM 1275 C C . LEU A 1 160 ? -18.861 -2.534 19.972 1.00 60.31 160 LEU A C 1
ATOM 1277 O O . LEU A 1 160 ? -18.658 -1.366 19.682 1.00 60.31 160 LEU A O 1
ATOM 1281 N N . GLU A 1 161 ? -19.977 -3.187 19.663 1.00 61.84 161 GLU A N 1
ATOM 1282 C CA . GLU A 1 161 ? -21.139 -2.648 18.982 1.00 61.84 161 GLU A CA 1
ATOM 1283 C C . GLU A 1 161 ? -21.726 -1.383 19.632 1.00 61.84 161 GLU A C 1
ATOM 1285 O O . GLU A 1 161 ? -22.176 -0.511 18.912 1.00 61.84 161 GLU A O 1
ATOM 1290 N N . ILE A 1 162 ? -21.700 -1.213 20.958 1.00 61.59 162 ILE A N 1
ATOM 1291 C CA . ILE A 1 162 ? -22.195 0.002 21.637 1.00 61.59 162 ILE A CA 1
ATOM 1292 C C . ILE A 1 162 ? -21.195 1.153 21.510 1.00 61.59 162 ILE A C 1
ATOM 1294 O O . ILE A 1 162 ? -21.596 2.293 21.257 1.00 61.59 162 ILE A O 1
ATOM 1298 N N . SER A 1 163 ? -19.897 0.868 21.664 1.00 61.78 163 SER A N 1
ATOM 1299 C CA . SER A 1 163 ? -18.846 1.869 21.428 1.00 61.78 163 SER A CA 1
ATOM 1300 C C . SER A 1 163 ? -18.835 2.288 19.955 1.00 61.78 163 SER A C 1
ATOM 1302 O O . SER A 1 163 ? -18.793 3.477 19.643 1.00 61.78 163 SER A O 1
ATOM 1304 N N . LEU A 1 164 ? -19.008 1.310 19.060 1.00 61.78 164 LEU A N 1
ATOM 1305 C CA . LEU A 1 164 ? -19.163 1.491 17.624 1.00 61.78 164 LEU A CA 1
ATOM 1306 C C . LEU A 1 164 ? -20.422 2.279 17.286 1.00 61.78 164 LEU A C 1
ATOM 1308 O O . LEU A 1 164 ? -20.274 3.314 16.672 1.00 61.78 164 LEU A O 1
ATOM 1312 N N . LYS A 1 165 ? -21.617 1.912 17.759 1.00 62.81 165 LYS A N 1
ATOM 1313 C CA . LYS A 1 165 ? -22.862 2.676 17.540 1.00 62.81 165 LYS A CA 1
ATOM 1314 C C . LYS A 1 165 ? -22.766 4.101 18.080 1.00 62.81 165 LYS A C 1
ATOM 1316 O O . LYS A 1 165 ? -23.265 5.044 17.471 1.00 62.81 165 LYS A O 1
ATOM 1321 N N . SER A 1 166 ? -22.103 4.294 19.223 1.00 62.72 166 SER A N 1
ATOM 1322 C CA . SER A 1 166 ? -21.836 5.636 19.751 1.00 62.72 166 SER A CA 1
ATOM 1323 C C . SER A 1 166 ? -20.857 6.433 18.894 1.00 62.72 166 SER A C 1
ATOM 1325 O O . SER A 1 166 ? -20.971 7.657 18.859 1.00 62.72 166 SER A O 1
ATOM 1327 N N . LEU A 1 167 ? -19.916 5.773 18.219 1.00 56.06 167 LEU A N 1
ATOM 1328 C CA . LEU A 1 167 ? -18.993 6.405 17.285 1.00 56.06 167 LEU A CA 1
ATOM 1329 C C . LEU A 1 167 ? -19.630 6.639 15.910 1.00 56.06 167 LEU A C 1
ATOM 1331 O O . LEU A 1 167 ? -19.510 7.737 15.392 1.00 56.06 167 LEU A O 1
ATOM 1335 N N . GLU A 1 168 ? -20.360 5.668 15.369 1.00 62.09 168 GLU A N 1
ATOM 1336 C CA . GLU A 1 168 ? -21.188 5.730 14.158 1.00 62.09 168 GLU A CA 1
ATOM 1337 C C . GLU A 1 168 ? -22.150 6.918 14.243 1.00 62.09 168 GLU A C 1
ATOM 1339 O O . GLU A 1 168 ? -22.232 7.730 13.331 1.00 62.09 168 GLU A O 1
ATOM 1344 N N . ARG A 1 169 ? -22.786 7.119 15.403 1.00 63.72 169 ARG A N 1
ATOM 1345 C CA . ARG A 1 169 ? -23.639 8.286 15.668 1.00 63.72 169 ARG A CA 1
ATOM 1346 C C . ARG A 1 169 ? -22.881 9.617 15.712 1.00 63.72 169 ARG A C 1
ATOM 1348 O O . ARG A 1 169 ? -23.469 10.654 15.427 1.00 63.72 169 ARG A O 1
ATOM 1355 N N . LYS A 1 170 ? -21.607 9.615 16.113 1.00 52.66 170 LYS A N 1
ATOM 1356 C CA . LYS A 1 170 ? -20.765 10.823 16.185 1.00 52.66 170 LYS A CA 1
ATOM 1357 C C . LYS A 1 170 ? -20.011 11.105 14.883 1.00 52.66 170 LYS A C 1
ATOM 1359 O O . LYS A 1 170 ? -19.596 12.239 14.680 1.00 52.66 170 LYS A O 1
ATOM 1364 N N . MET A 1 171 ? -19.834 10.098 14.027 1.00 49.84 171 MET A N 1
ATOM 1365 C CA . MET A 1 171 ? -19.095 10.156 12.763 1.00 49.84 171 MET A CA 1
ATOM 1366 C C . MET A 1 171 ? -19.821 9.365 11.650 1.00 49.84 171 MET A C 1
ATOM 1368 O O . MET A 1 171 ? -19.236 8.446 11.071 1.00 49.84 171 MET A O 1
ATOM 1372 N N . PRO A 1 172 ? -21.085 9.713 11.322 1.00 53.25 172 PRO A N 1
ATOM 1373 C CA . PRO A 1 172 ? -21.944 8.920 10.431 1.00 53.25 172 PRO A CA 1
ATOM 1374 C C . PRO A 1 172 ? -21.408 8.797 9.001 1.00 53.25 172 PRO A C 1
ATOM 1376 O O . PRO A 1 172 ? -21.747 7.860 8.289 1.00 53.25 172 PRO A O 1
ATOM 1379 N N . PHE A 1 173 ? -20.528 9.704 8.579 1.00 46.22 173 PHE A N 1
ATOM 1380 C CA . PHE A 1 173 ? -19.942 9.696 7.240 1.00 46.22 173 PHE A CA 1
ATOM 1381 C C . PHE A 1 173 ? -18.991 8.505 6.986 1.00 46.22 173 PHE A C 1
ATOM 1383 O O . PHE A 1 173 ? -18.840 8.070 5.847 1.00 46.22 173 PHE A O 1
ATOM 1390 N N . PHE A 1 174 ? -18.372 7.945 8.033 1.00 47.88 174 PHE A N 1
ATOM 1391 C CA . PHE A 1 174 ? -17.222 7.031 7.904 1.00 47.88 174 PHE A CA 1
ATOM 1392 C C . PHE A 1 174 ? -17.542 5.556 8.162 1.00 47.88 174 PHE A C 1
ATOM 1394 O O . PHE A 1 174 ? -16.704 4.682 7.943 1.00 47.88 174 PHE A O 1
ATOM 1401 N N . THR A 1 175 ? -18.748 5.258 8.637 1.00 47.31 175 THR A N 1
ATOM 1402 C CA . THR A 1 175 ? -19.142 3.903 9.049 1.00 47.31 175 THR A CA 1
ATOM 1403 C C . THR A 1 175 ? -20.147 3.249 8.116 1.00 47.31 175 THR A C 1
ATOM 1405 O O . THR A 1 175 ? -20.439 2.067 8.267 1.00 47.31 175 THR A O 1
ATOM 1408 N N . ILE A 1 176 ? -20.646 4.014 7.149 1.00 49.59 176 ILE A N 1
ATOM 1409 C CA . ILE A 1 176 ? -21.566 3.568 6.115 1.00 49.59 176 ILE A CA 1
ATOM 1410 C C . ILE A 1 176 ? -20.720 2.986 4.964 1.00 49.59 176 ILE A C 1
ATOM 1412 O O . ILE A 1 176 ? -19.943 3.733 4.342 1.00 49.59 176 ILE A O 1
ATOM 1416 N N . PRO A 1 177 ? -20.820 1.674 4.669 1.00 48.88 177 PRO A N 1
ATOM 1417 C CA . PRO A 1 177 ? -20.241 1.090 3.464 1.00 48.88 177 PRO A CA 1
ATOM 1418 C C . PRO A 1 177 ? -20.725 1.843 2.222 1.00 48.88 177 PRO A C 1
ATOM 1420 O O . PRO A 1 177 ? -21.846 2.345 2.195 1.00 48.88 177 PRO A O 1
ATOM 1423 N N . GLU A 1 178 ? -19.904 1.934 1.176 1.00 45.84 178 GLU A N 1
ATOM 1424 C CA . GLU A 1 178 ? -20.204 2.765 -0.001 1.00 45.84 178 GLU A CA 1
ATOM 1425 C C . GLU A 1 178 ? -21.605 2.512 -0.601 1.00 45.84 178 GLU A C 1
ATOM 1427 O O . GLU A 1 178 ? -22.295 3.457 -0.991 1.00 45.84 178 GLU A O 1
ATOM 1432 N N . TYR A 1 179 ? -22.074 1.256 -0.584 1.00 50.09 179 TYR A N 1
ATOM 1433 C CA . TYR A 1 179 ? -23.407 0.900 -1.076 1.00 50.09 179 TYR A CA 1
ATOM 1434 C C . TYR A 1 179 ? -24.540 1.591 -0.291 1.00 50.09 179 TYR A C 1
ATOM 1436 O O . TYR A 1 179 ? -25.527 2.013 -0.893 1.00 50.09 179 TYR A O 1
ATOM 1444 N N . GLU A 1 180 ? -24.385 1.809 1.017 1.00 48.09 180 GLU A N 1
ATOM 1445 C CA . GLU A 1 180 ? -25.379 2.482 1.865 1.00 48.09 180 GLU A CA 1
ATOM 1446 C C . GLU A 1 180 ? -25.310 4.018 1.755 1.00 48.09 180 GLU A C 1
ATOM 1448 O O . GLU A 1 180 ? -26.334 4.687 1.907 1.00 48.09 180 GLU A O 1
ATOM 1453 N N . ARG A 1 181 ? -24.154 4.601 1.391 1.00 52.28 181 ARG A N 1
ATOM 1454 C CA . ARG A 1 181 ? -24.030 6.059 1.147 1.00 52.28 181 ARG A CA 1
ATOM 1455 C C . ARG A 1 181 ? -24.869 6.501 -0.047 1.00 52.28 181 ARG A C 1
ATOM 1457 O O . ARG A 1 181 ? -25.500 7.556 -0.015 1.00 52.28 181 ARG A O 1
ATOM 1464 N N . SER A 1 182 ? -24.909 5.663 -1.084 1.00 49.94 182 SER A N 1
ATOM 1465 C CA . SER A 1 182 ? -25.699 5.912 -2.294 1.00 49.94 182 SER A CA 1
ATOM 1466 C C . SER A 1 182 ? -27.213 5.921 -2.033 1.00 49.94 182 SER A C 1
ATOM 1468 O O . SER A 1 182 ? -27.956 6.624 -2.719 1.00 49.94 182 SER A O 1
ATOM 1470 N N . LEU A 1 183 ? -27.669 5.178 -1.018 1.00 51.47 183 LEU A N 1
ATOM 1471 C CA . LEU A 1 183 ? -29.067 5.128 -0.590 1.00 51.47 183 LEU A CA 1
ATOM 1472 C C . LEU A 1 183 ? -29.418 6.316 0.312 1.00 51.47 183 LEU A C 1
ATOM 1474 O O . LEU A 1 183 ? -30.481 6.909 0.149 1.00 51.47 183 LEU A O 1
ATOM 1478 N N . HIS A 1 184 ? -28.508 6.713 1.207 1.00 45.28 184 HIS A N 1
ATOM 1479 C CA . HIS A 1 184 ? -28.710 7.852 2.105 1.00 45.28 184 HIS A CA 1
ATOM 1480 C C . HIS A 1 184 ? -28.839 9.185 1.345 1.00 45.28 184 HIS A C 1
ATOM 1482 O O . HIS A 1 184 ? -29.746 9.963 1.630 1.00 45.28 184 HIS A O 1
ATOM 1488 N N . ASN A 1 185 ? -28.028 9.403 0.302 1.00 49.19 185 ASN A N 1
ATOM 1489 C CA . ASN A 1 185 ? -28.132 10.590 -0.562 1.00 49.19 185 ASN A CA 1
ATOM 1490 C C . ASN A 1 185 ? -29.402 10.626 -1.433 1.00 49.19 185 ASN A C 1
ATOM 1492 O O . ASN A 1 185 ? -29.767 11.688 -1.925 1.00 49.19 185 ASN A O 1
ATOM 1496 N N . LYS A 1 186 ? -30.083 9.490 -1.636 1.00 51.00 186 LYS A N 1
ATOM 1497 C CA . LYS A 1 186 ? -31.377 9.429 -2.344 1.00 51.00 186 LYS A CA 1
ATOM 1498 C C . LYS A 1 186 ? -32.583 9.593 -1.415 1.00 51.00 186 LYS A C 1
ATOM 1500 O O . LYS A 1 186 ? -33.681 9.832 -1.903 1.00 51.00 186 LYS A O 1
ATOM 1505 N N . ALA A 1 187 ? -32.392 9.432 -0.105 1.00 45.19 187 ALA A N 1
ATOM 1506 C CA . ALA A 1 187 ? -33.463 9.439 0.890 1.00 45.19 187 ALA A CA 1
ATOM 1507 C C . ALA A 1 187 ? -33.684 10.805 1.565 1.00 45.19 187 ALA A C 1
ATOM 1509 O O . ALA A 1 187 ? -34.655 10.953 2.306 1.00 45.19 187 ALA A O 1
ATOM 1510 N N . GLN A 1 188 ? -32.827 11.803 1.322 1.00 38.09 188 GLN A N 1
ATOM 1511 C CA . GLN A 1 188 ? -33.099 13.183 1.730 1.00 38.09 188 GLN A CA 1
ATOM 1512 C C . GLN A 1 188 ? -33.884 13.909 0.624 1.00 38.09 188 GLN A C 1
ATOM 1514 O O . GLN A 1 188 ? -33.363 14.050 -0.484 1.00 38.09 188 GLN A O 1
ATOM 1519 N N . PRO A 1 189 ? -35.121 14.377 0.885 1.00 39.06 189 PRO A N 1
ATOM 1520 C CA . PRO A 1 189 ? -35.799 15.281 -0.033 1.00 39.06 189 PRO A CA 1
ATOM 1521 C C . PRO A 1 189 ? -34.996 16.585 -0.132 1.00 39.06 189 PRO A C 1
ATOM 1523 O O . PRO A 1 189 ? -34.409 16.999 0.875 1.00 39.06 189 PRO A O 1
ATOM 1526 N N . PRO A 1 190 ? -34.975 17.258 -1.296 1.00 37.59 190 PRO A N 1
ATOM 1527 C CA . PRO A 1 190 ? -34.374 18.578 -1.391 1.00 37.59 190 PRO A CA 1
ATOM 1528 C C . PRO A 1 190 ? -35.062 19.496 -0.378 1.00 37.59 190 PRO A C 1
ATOM 1530 O O . PRO A 1 190 ? -36.284 19.652 -0.392 1.00 37.59 190 PRO A O 1
ATOM 1533 N N . GLN A 1 191 ? -34.280 20.076 0.531 1.00 40.66 191 GLN A N 1
ATOM 1534 C CA . GLN A 1 191 ? -34.738 21.199 1.336 1.00 40.66 191 GLN A CA 1
ATOM 1535 C C . GLN A 1 191 ? -34.915 22.377 0.372 1.00 40.66 191 GLN A C 1
ATOM 1537 O O . GLN A 1 191 ? -33.968 23.107 0.092 1.00 40.66 191 GLN A O 1
ATOM 1542 N N . ASN A 1 192 ? -36.121 22.514 -0.183 1.00 36.53 192 ASN A N 1
ATOM 1543 C CA . ASN A 1 192 ? -36.575 23.762 -0.778 1.00 36.53 192 ASN A CA 1
ATOM 1544 C C . ASN A 1 192 ? -36.576 24.812 0.336 1.00 36.53 192 ASN A C 1
ATOM 1546 O O . ASN A 1 192 ? -37.463 24.822 1.187 1.00 36.53 192 ASN A O 1
ATOM 1550 N N . SER A 1 193 ? -35.574 25.687 0.344 1.00 40.44 193 SER A N 1
ATOM 1551 C CA . SER A 1 193 ? -35.683 26.982 1.003 1.00 40.44 193 SER A CA 1
ATOM 1552 C C . SER A 1 193 ? -36.475 27.906 0.077 1.00 40.44 193 SER A C 1
ATOM 1554 O O . SER A 1 193 ? -35.897 28.667 -0.697 1.00 40.44 193 SER A O 1
ATOM 1556 N N . GLU A 1 194 ? -37.800 27.776 0.112 1.00 37.91 194 GLU A N 1
ATOM 1557 C CA . GLU A 1 194 ? -38.714 28.796 -0.394 1.00 37.91 194 GLU A CA 1
ATOM 1558 C C . GLU A 1 194 ? -39.015 29.800 0.724 1.00 37.91 194 GLU A C 1
ATOM 1560 O O . GLU A 1 194 ? -39.571 29.439 1.756 1.00 37.91 194 GLU A O 1
ATOM 1565 N N . SER A 1 195 ? -38.627 31.046 0.436 1.00 38.75 195 SER A N 1
ATOM 1566 C CA . SER A 1 195 ? -39.292 32.313 0.759 1.00 38.75 195 SER A CA 1
ATOM 1567 C C . SER A 1 195 ? -39.522 32.715 2.220 1.00 38.75 195 SER A C 1
ATOM 1569 O O . SER A 1 195 ? -40.291 32.095 2.950 1.00 38.75 195 SER A O 1
ATOM 1571 N N . SER A 1 196 ? -38.977 33.881 2.580 1.00 35.50 196 SER A N 1
ATOM 1572 C CA . SER A 1 196 ? -39.795 35.018 3.038 1.00 35.50 196 SER A CA 1
ATOM 1573 C C . SER A 1 196 ? -39.012 36.314 2.780 1.00 35.50 196 SER A C 1
ATOM 1575 O O . SER A 1 196 ? -38.249 36.765 3.632 1.00 35.50 196 SER A O 1
ATOM 1577 N N . ASP A 1 197 ? -39.153 36.838 1.561 1.00 45.12 197 ASP A N 1
ATOM 1578 C CA . ASP A 1 197 ? -39.171 38.286 1.317 1.00 45.12 197 ASP A CA 1
ATOM 1579 C C . ASP A 1 197 ? -40.565 38.825 1.718 1.00 45.12 197 ASP A C 1
ATOM 1581 O O . ASP A 1 197 ? -41.509 38.034 1.765 1.00 45.12 197 ASP A O 1
ATOM 1585 N N . GLU A 1 198 ? -40.663 40.146 1.938 1.00 45.97 198 GLU A N 1
ATOM 1586 C CA . GLU A 1 198 ? -41.797 40.975 2.432 1.00 45.97 198 GLU A CA 1
ATOM 1587 C C . GLU A 1 198 ? -41.719 41.268 3.956 1.00 45.97 198 GLU A C 1
ATOM 1589 O O . GLU A 1 198 ? -41.692 40.356 4.777 1.00 45.97 198 GLU A O 1
ATOM 1594 N N . ASP A 1 199 ? -41.603 42.508 4.455 1.00 46.09 199 ASP A N 1
ATOM 1595 C CA . ASP A 1 199 ? -41.980 43.819 3.906 1.00 46.09 199 ASP A CA 1
ATOM 1596 C C . ASP A 1 199 ? -41.154 44.986 4.494 1.00 46.09 199 ASP A C 1
ATOM 1598 O O . ASP A 1 199 ? -40.779 44.985 5.670 1.00 46.09 199 ASP A O 1
ATOM 1602 N N . ASP A 1 200 ? -40.944 46.004 3.652 1.00 56.69 200 ASP A N 1
ATOM 1603 C CA . ASP A 1 200 ? -40.551 47.384 3.979 1.00 56.69 200 ASP A CA 1
ATOM 1604 C C . ASP A 1 200 ? -41.678 48.138 4.724 1.00 56.69 200 ASP A C 1
ATOM 1606 O O . ASP A 1 200 ? -42.852 47.988 4.379 1.00 56.69 200 ASP A O 1
ATOM 1610 N N . ILE A 1 201 ? -41.304 49.002 5.685 1.00 49.81 201 ILE A N 1
ATOM 1611 C CA . ILE A 1 201 ? -41.663 50.441 5.853 1.00 49.81 201 ILE A CA 1
ATOM 1612 C C . ILE A 1 201 ? -41.089 50.965 7.179 1.00 49.81 201 ILE A C 1
ATOM 1614 O O . ILE A 1 201 ? -41.383 50.382 8.248 1.00 49.81 201 ILE A O 1
#

Radius of gyration: 27.16 Å; chains: 1; bounding box: 72×63×70 Å

pLDDT: mean 78.6, std 17.37, range [35.5, 95.81]

InterPro domains:
  IPR001356 Homeodomain [PF00046] (100-145)
  IPR001356 Homeodomain [PS50071] (86-146)
  IPR001356 Homeodomain [SM00389] (88-150)
  IPR001356 Homeodomain [cd00086] (97-145)
  IPR009057 Homedomain-like superfamily [SSF46689] (95-148)
  IPR017970 Homeobox, conserved site [PS00027] (121-144)

Organism: NCBI:txid117069

Foldseek 3Di:
DQQDADADDFLLVLCVVLQDDSVVSVVLRVVLSVVLVVLVVVLNVVLVVVVVVVVVVDDDDPVVNVVSSVVSNVVSVVVSVVVSVVSSVVSLVVLLVVCVVLLVLVFVAALDDDLVRLVVSCVLSVHHSVVSVVVSVVVVVVCVVVVHDGDHDPDDDDPSVVSVVVVCVVCVPRRQRPVVVVVVVVPDDPPPPDDDDDDDD

Secondary structure (DSSP, 8-state):
-----PPPPP-HHHHHHTT--HHHHHHHHHHHHHHHHHHHHHHHHHHHHHHHHHHTTSPPPHHHHHHHHHHHHHHHHHHHHHHHHHHHHHHHHHHHHHTHHHHHHHHHH-SS--HHHHHHHHHHHT--HHHHHHHHHHHHHHHHHTT------SSSPP-HHHHHHHHHTT-TTTTS-HHHHHHHHHHSPP-----------

Sequence (201 aa):
MSPHIPKAISIAPHFEALGFSAEFARQASHTYLKLANELHRACLASLQSALVKAAEKGPMADVDIQTMNHIWTTAYTKQTRIWADEAISRAHDALANEYTPLLEKYFEYNAYPSAADKAVLARKSMMTARQIEVWFQNHRNRARRDGRPIRKLTEDPLPLEISLKSLERKMPFFTIPEYERSLHNKAQPPQNSESSDEDDI